Protein AF-A0A0R0M1D6-F1 (afdb_monomer)

Foldseek 3Di:
DDDDDDDDDDDPVNVVVVVPPPDDDDPVNVVVVVVVVVVVVPPPPPPPPPPPPCPDPDPVSVVVVVVVVVVPQPPVNVVVVVVVVVVVVVVVVVVCVCVDPVVVVVVVVVVVVVVDPDPDPCVVVVVVVVVVVVVPPPPPVVVVVVVVVVPPPPDPPPDVPPPVVVVVVCVVCVVVVLVVQVVVQVVVLVVQAKDWDKDFADDPCVVVDPPDDDDDDPVRIDIDIDHGDHLVRDPCNPPSRDDDDPPPCPPPDPDDDDPPDDPVRVVVVVVDDLDCVVDPPVVNCVVVVVDPDDDPDPPDDPDDPDPPPPDD

Mean predicted aligned error: 23.43 Å

InterPro domains:
  IPR006709 Small-subunit processome, Utp14 [PTHR14150] (129-286)

Structure (mmCIF, N/CA/C/O backbone):
data_AF-A0A0R0M1D6-F1
#
_entry.id   AF-A0A0R0M1D6-F1
#
loop_
_atom_site.group_PDB
_atom_site.id
_atom_site.type_symbol
_atom_site.label_atom_id
_atom_site.label_alt_id
_atom_site.label_comp_id
_atom_site.label_asym_id
_atom_site.label_entity_id
_atom_site.label_seq_id
_atom_site.pdbx_PDB_ins_code
_atom_site.Cartn_x
_atom_site.Cartn_y
_atom_site.Cartn_z
_atom_site.occupancy
_atom_site.B_iso_or_equiv
_atom_site.auth_seq_id
_atom_site.auth_comp_id
_atom_site.auth_asym_id
_atom_site.auth_atom_id
_atom_site.pdbx_PDB_model_num
ATOM 1 N N . MET A 1 1 ? -44.687 13.228 13.593 1.00 41.47 1 MET A N 1
ATOM 2 C CA . MET A 1 1 ? -44.861 14.247 12.535 1.00 41.47 1 MET A CA 1
ATOM 3 C C . MET A 1 1 ? -43.756 14.069 11.511 1.00 41.47 1 MET A C 1
ATOM 5 O O . MET A 1 1 ? -42.622 14.468 11.749 1.00 41.47 1 MET A O 1
ATOM 9 N N . SER A 1 2 ? -44.085 13.357 10.438 1.00 37.09 2 SER A N 1
ATOM 10 C CA . SER A 1 2 ? -43.195 12.980 9.340 1.00 37.09 2 SER A CA 1
ATOM 11 C C . SER A 1 2 ? -42.777 14.206 8.524 1.00 37.09 2 SER A C 1
ATOM 13 O O . SER A 1 2 ? -43.605 15.068 8.245 1.00 37.09 2 SER A O 1
ATOM 15 N N . ARG A 1 3 ? -41.500 14.293 8.135 1.00 37.72 3 ARG A N 1
ATOM 16 C CA . ARG A 1 3 ? -41.017 15.246 7.123 1.00 37.72 3 ARG A CA 1
ATOM 17 C C . ARG A 1 3 ? -40.627 14.461 5.877 1.00 37.72 3 ARG A C 1
ATOM 19 O O . ARG A 1 3 ? -39.527 13.919 5.806 1.00 37.72 3 ARG A O 1
ATOM 26 N N . GLU A 1 4 ? -41.546 14.393 4.923 1.00 42.28 4 GLU A N 1
ATOM 27 C CA . GLU A 1 4 ? -41.275 13.930 3.564 1.00 42.28 4 GLU A CA 1
ATOM 28 C C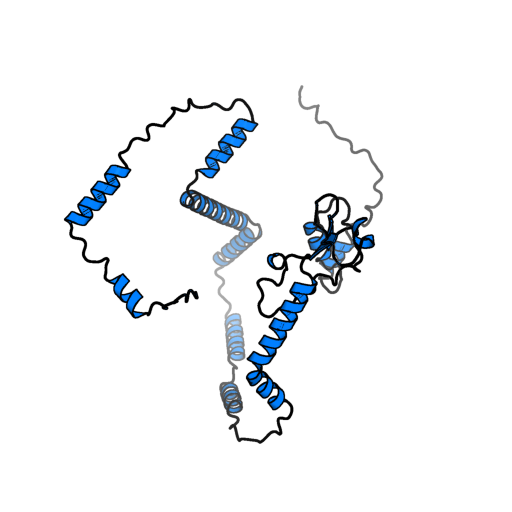 . GLU A 1 4 ? -40.346 14.934 2.868 1.00 42.28 4 GLU A C 1
ATOM 30 O O . GLU A 1 4 ? -40.621 16.134 2.820 1.00 42.28 4 GLU A O 1
ATOM 35 N N . LYS A 1 5 ? -39.210 14.455 2.354 1.00 45.31 5 LYS A N 1
ATOM 36 C CA . LYS A 1 5 ? -38.345 15.233 1.464 1.00 45.31 5 LYS A CA 1
ATOM 37 C C . LYS A 1 5 ? -38.763 14.937 0.027 1.00 45.31 5 LYS A C 1
ATOM 39 O O . LYS A 1 5 ? -38.423 13.890 -0.515 1.00 45.31 5 LYS A O 1
ATOM 44 N N . ASN A 1 6 ? -39.488 15.872 -0.575 1.00 44.41 6 ASN A N 1
ATOM 45 C CA . ASN A 1 6 ? -39.789 15.878 -2.003 1.00 44.41 6 ASN A CA 1
ATOM 46 C C . ASN A 1 6 ? -38.522 16.226 -2.798 1.00 44.41 6 ASN A C 1
ATOM 48 O O . ASN A 1 6 ? -38.156 17.395 -2.901 1.00 44.41 6 ASN A O 1
ATOM 52 N N . ASN A 1 7 ? -37.865 15.223 -3.377 1.00 48.88 7 ASN A N 1
ATOM 53 C CA . ASN A 1 7 ? -36.818 15.428 -4.376 1.00 48.88 7 ASN A CA 1
ATOM 54 C C . ASN A 1 7 ? -37.466 15.451 -5.769 1.00 48.88 7 ASN A C 1
ATOM 56 O O . ASN A 1 7 ? -37.616 14.407 -6.399 1.00 48.88 7 ASN A O 1
ATOM 60 N N . LYS A 1 8 ? -37.865 16.634 -6.255 1.00 53.66 8 LYS A N 1
ATOM 61 C CA . LYS A 1 8 ? -38.185 16.813 -7.680 1.00 53.66 8 LYS A CA 1
ATOM 62 C C . LYS A 1 8 ? -36.874 16.872 -8.468 1.00 53.66 8 LYS A C 1
ATOM 64 O O . LYS A 1 8 ? -36.062 17.765 -8.246 1.00 53.66 8 LYS A O 1
ATOM 69 N N . LEU A 1 9 ? -36.669 15.903 -9.358 1.00 56.78 9 LEU A N 1
ATOM 70 C CA . LEU A 1 9 ? -35.608 15.926 -10.364 1.00 56.78 9 LEU A CA 1
ATOM 71 C C . LEU A 1 9 ? -35.946 17.001 -11.408 1.00 56.78 9 LEU A C 1
ATOM 73 O O . LEU A 1 9 ? -37.063 17.022 -11.920 1.00 56.78 9 LEU A O 1
ATOM 77 N N . LEU A 1 10 ? -34.992 17.892 -11.689 1.00 53.69 10 LEU A N 1
ATOM 78 C CA . LEU A 1 10 ? -35.087 18.880 -12.769 1.00 53.69 10 LEU A CA 1
ATOM 79 C C . LEU A 1 10 ? -35.121 18.164 -14.123 1.00 53.69 10 LEU A C 1
ATOM 81 O O . LEU A 1 10 ? -34.337 17.242 -14.362 1.00 53.69 10 LEU A O 1
ATOM 85 N N . THR A 1 11 ? -36.031 18.587 -14.994 1.00 66.19 11 THR A N 1
ATOM 86 C CA . THR A 1 11 ? -36.195 18.018 -16.336 1.00 66.19 11 THR A CA 1
ATOM 87 C C . THR A 1 11 ? -35.262 18.707 -17.335 1.00 66.19 11 THR A C 1
ATOM 89 O O . THR A 1 11 ? -34.803 19.825 -17.108 1.00 66.19 11 THR A O 1
ATOM 92 N N . LEU A 1 12 ? -34.939 18.039 -18.448 1.00 54.75 12 LEU A N 1
ATOM 93 C CA . LEU A 1 12 ? -34.051 18.575 -19.495 1.00 54.75 12 LEU A CA 1
ATOM 94 C C . LEU A 1 12 ? -34.555 19.903 -20.097 1.00 54.75 12 LEU A C 1
ATOM 96 O O . LEU A 1 12 ? -33.744 20.712 -20.550 1.00 54.75 12 LEU A O 1
ATOM 100 N N . AS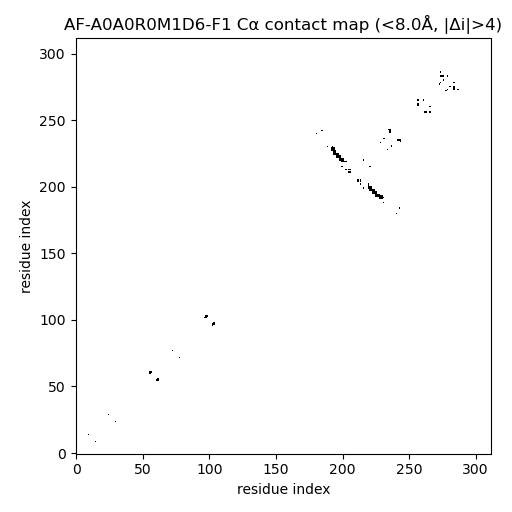P A 1 13 ? -35.860 20.161 -20.019 1.00 56.38 13 ASP A N 1
ATOM 101 C CA . ASP A 1 13 ? -36.477 21.413 -20.461 1.00 56.38 13 ASP A CA 1
ATOM 102 C C . ASP A 1 13 ? -36.181 22.588 -19.506 1.00 56.38 13 ASP A C 1
ATOM 104 O O . ASP A 1 13 ? -36.020 23.725 -19.956 1.00 56.38 13 ASP A O 1
ATOM 108 N N . ASP A 1 14 ? -35.969 22.321 -18.209 1.00 57.50 14 ASP A N 1
ATOM 109 C CA . ASP A 1 14 ? -35.603 23.342 -17.213 1.00 57.50 14 ASP A CA 1
ATOM 110 C C . ASP A 1 14 ? -34.172 23.873 -17.426 1.00 57.50 14 ASP A C 1
ATOM 112 O O . ASP A 1 14 ? -33.881 25.039 -17.158 1.00 57.50 14 ASP A O 1
ATOM 116 N N . LEU A 1 15 ? -33.268 23.038 -17.955 1.00 53.91 15 LEU A N 1
ATOM 117 C CA . LEU A 1 15 ? -31.883 23.417 -18.269 1.00 53.91 15 LEU A CA 1
ATOM 118 C C . LEU A 1 15 ? -31.768 24.193 -19.589 1.00 53.91 15 LEU A C 1
ATOM 120 O O . LEU A 1 15 ? -30.896 25.053 -19.723 1.00 53.91 15 LEU A O 1
ATOM 124 N N . ASN A 1 16 ? -32.647 23.928 -20.558 1.00 50.38 16 ASN A N 1
ATOM 125 C CA . ASN A 1 16 ? -32.669 24.679 -21.816 1.00 50.38 16 ASN A CA 1
ATOM 126 C C . ASN A 1 16 ? -33.287 26.074 -21.653 1.00 50.38 16 ASN A C 1
ATOM 128 O O . ASN A 1 16 ? -32.826 27.007 -22.308 1.00 50.38 16 ASN A O 1
ATOM 132 N N . ASN A 1 17 ? -34.224 26.261 -20.718 1.00 50.66 17 ASN A N 1
ATOM 133 C CA . ASN A 1 17 ? -34.729 27.594 -20.377 1.00 50.66 17 ASN A CA 1
ATOM 134 C C . ASN A 1 17 ? -33.679 28.480 -19.679 1.00 50.66 17 ASN A C 1
ATOM 136 O O . ASN A 1 17 ? -33.749 29.699 -19.780 1.00 50.66 17 ASN A O 1
ATOM 140 N N . GLN A 1 18 ? -32.663 27.901 -19.029 1.00 50.25 18 GLN A N 1
ATOM 141 C CA . GLN A 1 18 ? -31.556 28.670 -18.438 1.00 50.25 18 GLN A CA 1
ATOM 142 C C . GLN A 1 18 ? -30.524 29.155 -19.467 1.00 50.25 18 GLN A C 1
ATOM 144 O O . GLN A 1 18 ? -29.804 30.117 -19.201 1.00 50.25 18 GLN A O 1
ATOM 149 N N . ARG A 1 19 ? -30.454 28.532 -20.653 1.00 43.88 19 ARG A N 1
ATOM 150 C CA . ARG A 1 19 ? -29.539 28.960 -21.725 1.00 43.88 19 ARG A CA 1
ATOM 151 C C . ARG A 1 19 ? -30.003 30.216 -22.466 1.00 43.88 19 ARG A C 1
ATOM 153 O O . ARG A 1 19 ? -29.157 30.897 -23.028 1.00 43.88 19 ARG A O 1
ATOM 160 N N . ASN A 1 20 ? -31.288 30.563 -22.393 1.00 43.88 20 ASN A N 1
ATOM 161 C CA . ASN A 1 20 ? -31.860 31.728 -23.081 1.00 43.88 20 ASN A CA 1
ATOM 162 C C . ASN A 1 20 ? -32.031 32.974 -22.189 1.00 43.88 20 ASN A C 1
ATOM 164 O O . ASN A 1 20 ? -32.659 33.936 -22.608 1.00 43.88 20 ASN A O 1
ATOM 168 N N . ILE A 1 21 ? -31.473 32.993 -20.971 1.00 44.34 21 ILE A N 1
ATOM 169 C CA . ILE A 1 21 ? -31.565 34.161 -20.065 1.00 44.34 21 ILE A CA 1
ATOM 170 C C . ILE A 1 21 ? -30.412 35.161 -20.296 1.00 44.34 21 ILE A C 1
ATOM 172 O O . ILE A 1 21 ? -30.466 36.295 -19.831 1.00 44.34 21 ILE A O 1
ATOM 176 N N . TYR A 1 22 ? -29.368 34.777 -21.036 1.00 44.94 22 TYR A N 1
ATOM 177 C CA . TYR A 1 22 ? -28.127 35.556 -21.137 1.00 44.94 22 TYR A CA 1
ATOM 178 C C . TYR A 1 22 ? -27.971 36.421 -22.399 1.00 44.94 22 TYR A C 1
ATOM 180 O O . TYR A 1 22 ? -26.904 37.009 -22.571 1.00 44.94 22 TYR A O 1
ATOM 188 N N . GLU A 1 23 ? -28.986 36.540 -23.261 1.00 52.78 23 GLU A N 1
ATOM 189 C CA . GLU A 1 23 ? -28.836 37.281 -24.529 1.00 52.78 23 GLU A CA 1
ATOM 190 C C . GLU A 1 23 ? -29.448 38.692 -24.578 1.00 52.78 23 GLU A C 1
ATOM 192 O O . GLU A 1 23 ? -29.156 39.419 -25.521 1.00 52.78 23 GLU A O 1
ATOM 197 N N . ASP A 1 24 ? -30.142 39.167 -23.539 1.00 49.81 24 ASP A N 1
ATOM 198 C CA . ASP A 1 24 ? -30.830 40.472 -23.599 1.00 49.81 24 ASP A CA 1
ATOM 199 C C . ASP A 1 24 ? -30.229 41.550 -22.676 1.00 49.81 24 ASP A C 1
ATOM 201 O O . ASP A 1 24 ? -30.947 42.267 -21.982 1.00 49.81 24 ASP A O 1
ATOM 205 N N . TYR A 1 25 ? -28.902 41.711 -22.664 1.00 56.16 25 TYR A N 1
ATOM 206 C CA . TYR A 1 25 ? -28.293 42.885 -22.020 1.00 56.16 25 TYR A CA 1
ATOM 207 C C . TYR A 1 25 ? -28.201 44.045 -23.006 1.00 56.16 25 TYR A C 1
ATOM 209 O O . TYR A 1 25 ? -27.478 43.978 -24.006 1.00 56.16 25 TYR A O 1
ATOM 217 N N . THR A 1 26 ? -28.901 45.138 -22.706 1.00 71.88 26 THR A N 1
ATOM 218 C CA . THR A 1 26 ? -28.788 46.368 -23.492 1.00 71.88 26 THR A CA 1
ATOM 219 C C . THR A 1 26 ? -27.387 46.971 -23.329 1.00 71.88 26 THR A C 1
ATOM 221 O O . THR A 1 26 ? -26.672 46.696 -22.360 1.00 71.88 26 THR A O 1
ATOM 224 N N . LYS A 1 27 ? -26.937 47.788 -24.295 1.00 64.56 27 LYS A N 1
ATOM 225 C CA . LYS A 1 27 ? -25.594 48.411 -24.244 1.00 64.56 27 LYS A CA 1
ATOM 226 C C . LYS A 1 27 ? -25.361 49.212 -22.960 1.00 64.56 27 LYS A C 1
ATOM 228 O O . LYS A 1 27 ? -24.217 49.291 -22.511 1.00 64.56 27 LYS A O 1
ATOM 233 N N . ASP A 1 28 ? -26.424 49.753 -22.377 1.00 63.75 28 ASP A N 1
ATOM 234 C CA . ASP A 1 28 ? -26.375 50.539 -21.148 1.00 63.75 28 ASP A CA 1
ATOM 235 C C . ASP A 1 28 ? -26.135 49.640 -19.923 1.00 63.75 28 ASP A C 1
ATOM 237 O O . ASP A 1 28 ? -25.326 49.986 -19.062 1.00 63.75 28 ASP A O 1
ATOM 241 N N . ASP A 1 29 ? -26.696 48.425 -19.903 1.00 70.81 29 ASP A N 1
ATOM 242 C CA . ASP A 1 29 ? -26.443 47.426 -18.852 1.00 70.81 29 ASP A CA 1
ATOM 243 C C . ASP A 1 29 ? -24.994 46.930 -18.887 1.00 70.81 29 ASP A C 1
ATOM 245 O O . ASP A 1 29 ? -24.346 46.775 -17.851 1.00 70.81 29 ASP A O 1
ATOM 249 N N . GLN A 1 30 ? -24.436 46.741 -20.087 1.00 67.50 30 GLN A N 1
ATOM 250 C CA . GLN A 1 30 ? -23.027 46.371 -20.251 1.00 67.50 30 GLN A CA 1
ATOM 251 C C . GLN A 1 30 ? -22.081 47.499 -19.814 1.00 67.50 30 GLN A C 1
ATOM 253 O O . GLN A 1 30 ? -20.999 47.228 -19.284 1.00 67.50 30 GLN A O 1
ATOM 258 N N . GLN A 1 31 ? -22.476 48.762 -20.013 1.00 73.38 31 GLN A N 1
ATOM 259 C CA . GLN A 1 31 ? -21.732 49.920 -19.516 1.00 73.38 31 GLN A CA 1
ATOM 260 C C . GLN A 1 31 ? -21.829 50.045 -17.993 1.00 73.38 31 GLN A C 1
ATOM 262 O O . GLN A 1 31 ? -20.805 50.284 -17.354 1.00 73.38 31 GLN A O 1
ATOM 267 N N . ALA A 1 32 ? -23.002 49.797 -17.404 1.00 74.94 32 ALA A N 1
ATOM 268 C CA . ALA A 1 32 ? -23.186 49.770 -15.955 1.00 74.94 32 ALA A CA 1
ATOM 269 C C . ALA A 1 32 ? -22.347 48.662 -15.298 1.00 74.94 32 ALA A C 1
ATOM 271 O O . ALA A 1 32 ? -21.675 48.905 -14.298 1.00 74.94 32 ALA A O 1
ATOM 272 N N . LEU A 1 33 ? -22.299 47.473 -15.903 1.00 70.81 33 LEU A N 1
ATOM 273 C CA . LEU A 1 33 ? -21.501 46.344 -15.416 1.00 70.81 33 LEU A CA 1
ATOM 274 C C . LEU A 1 33 ? -19.991 46.626 -15.531 1.00 70.81 33 LEU A C 1
ATOM 276 O O . LEU A 1 33 ? -19.226 46.309 -14.620 1.00 70.81 33 LEU A O 1
ATOM 280 N N . ARG A 1 34 ? -19.555 47.304 -16.603 1.00 73.50 34 ARG A N 1
ATOM 281 C CA . ARG A 1 34 ? -18.175 47.803 -16.737 1.00 73.50 34 ARG A CA 1
ATOM 282 C C . ARG A 1 34 ? -17.820 48.861 -15.697 1.00 73.50 34 ARG A C 1
ATOM 284 O O . ARG A 1 34 ? -16.725 48.799 -15.147 1.00 73.50 34 ARG A O 1
ATOM 291 N N . ALA A 1 35 ? -18.726 49.796 -15.422 1.00 75.94 35 ALA A N 1
ATOM 292 C CA . ALA A 1 35 ? -18.521 50.835 -14.417 1.00 75.94 35 ALA A CA 1
ATOM 293 C C . ALA A 1 35 ? -18.420 50.239 -13.001 1.00 75.94 35 ALA A C 1
ATOM 295 O O . ALA A 1 35 ? -17.574 50.659 -12.216 1.00 75.94 35 ALA A O 1
ATOM 296 N N . LEU A 1 36 ? -19.216 49.208 -12.703 1.00 69.00 36 LEU A N 1
ATOM 297 C CA . LEU A 1 36 ? -19.175 48.478 -11.432 1.00 69.00 36 LEU A CA 1
ATOM 298 C C . LEU A 1 36 ? -17.862 47.689 -11.275 1.00 69.00 36 LEU A C 1
ATOM 300 O O . LEU A 1 36 ? -17.205 47.774 -10.242 1.00 69.00 36 LEU A O 1
ATOM 304 N N . LEU A 1 37 ? -17.411 47.018 -12.342 1.00 65.12 37 LEU A N 1
ATOM 305 C CA . LEU A 1 37 ? -16.098 46.361 -12.379 1.00 65.12 37 LEU A CA 1
ATOM 306 C C . LEU A 1 37 ? -14.933 47.356 -12.243 1.00 65.12 37 LEU A C 1
ATOM 308 O O . LEU A 1 37 ? -13.908 47.008 -11.665 1.00 65.12 37 LEU A O 1
ATOM 312 N N . GLN A 1 38 ? -15.071 48.589 -12.742 1.00 63.50 38 GLN A N 1
ATOM 313 C CA . GLN A 1 38 ? -14.074 49.647 -12.537 1.00 63.50 38 GLN A CA 1
ATOM 314 C C . GLN A 1 38 ? -14.063 50.177 -11.098 1.00 63.50 38 GLN A C 1
ATOM 316 O O . GLN A 1 38 ? -12.984 50.420 -10.563 1.00 63.50 38 GLN A O 1
ATOM 321 N N . GLN A 1 39 ? -15.218 50.280 -10.434 1.00 59.59 39 GLN A N 1
ATOM 322 C CA . GLN A 1 39 ? -15.287 50.687 -9.023 1.00 59.59 39 GLN A CA 1
ATOM 323 C C . GLN A 1 39 ? -14.612 49.692 -8.070 1.00 59.59 39 GLN A C 1
ATOM 325 O O . GLN A 1 39 ? -14.077 50.105 -7.041 1.00 59.59 39 GLN A O 1
ATOM 330 N N . ASP A 1 40 ? -14.586 48.404 -8.414 1.00 50.66 40 ASP A N 1
ATOM 331 C CA . ASP A 1 40 ? -13.861 47.395 -7.635 1.00 50.66 40 ASP A CA 1
ATOM 332 C C . ASP A 1 40 ? -12.350 47.354 -7.935 1.00 50.66 40 ASP A C 1
ATOM 334 O O . ASP A 1 40 ? -11.590 46.805 -7.140 1.00 50.66 40 ASP A O 1
ATOM 338 N N . ILE A 1 41 ? -11.889 47.984 -9.025 1.00 53.84 41 ILE A N 1
ATOM 339 C CA . ILE A 1 41 ? -10.458 48.147 -9.350 1.00 53.84 41 ILE A CA 1
ATOM 340 C C . ILE A 1 41 ? -9.882 49.437 -8.733 1.00 53.84 41 ILE A C 1
ATOM 342 O O . ILE A 1 41 ? -8.685 49.507 -8.460 1.00 53.84 41 ILE A O 1
ATOM 346 N N . GLU A 1 42 ? -10.715 50.451 -8.477 1.00 48.44 42 GLU A N 1
ATOM 347 C CA . GLU A 1 42 ? -10.286 51.770 -7.984 1.00 48.44 42 GLU A CA 1
ATOM 348 C C . GLU A 1 42 ? -10.419 51.975 -6.469 1.00 48.44 42 GLU A C 1
ATOM 350 O O . GLU A 1 42 ? -10.181 53.080 -5.984 1.00 48.44 42 GLU A O 1
ATOM 355 N N . LYS A 1 43 ? -10.736 50.940 -5.682 1.00 47.50 43 LYS A N 1
ATOM 356 C CA . LYS A 1 43 ? -10.496 51.008 -4.232 1.00 47.50 43 LYS A CA 1
ATOM 357 C C . LYS A 1 43 ? -8.989 50.845 -4.005 1.00 47.50 43 LYS A C 1
ATOM 359 O O . LYS A 1 43 ? -8.484 49.741 -4.206 1.00 47.50 43 LYS A O 1
ATOM 364 N N . PRO A 1 44 ? -8.240 51.896 -3.617 1.00 45.66 44 PRO A N 1
ATOM 365 C CA . PRO A 1 44 ? -6.864 51.698 -3.201 1.00 45.66 44 PRO A CA 1
ATOM 366 C C . PRO A 1 44 ? -6.894 50.804 -1.963 1.00 45.66 44 PRO A C 1
ATOM 368 O O . PRO A 1 44 ? -7.578 51.107 -0.986 1.00 45.66 44 PRO A O 1
ATOM 371 N N . ASP A 1 45 ? -6.171 49.690 -2.014 1.00 43.50 45 ASP A N 1
ATOM 372 C CA . ASP A 1 45 ? -5.880 48.880 -0.839 1.00 43.50 45 ASP A CA 1
ATOM 373 C C . ASP A 1 45 ? -5.135 49.750 0.189 1.00 43.50 45 ASP A C 1
ATOM 375 O O . ASP A 1 45 ? -3.899 49.820 0.222 1.00 43.50 45 ASP A O 1
ATOM 379 N N . ASP A 1 46 ? -5.895 50.407 1.062 1.00 47.91 46 ASP A N 1
ATOM 380 C CA . ASP A 1 46 ? -5.433 51.123 2.250 1.00 47.91 46 ASP A CA 1
ATOM 381 C C . ASP A 1 46 ? -4.979 50.130 3.331 1.00 47.91 46 ASP A C 1
ATOM 383 O O . ASP A 1 46 ? -5.414 50.175 4.474 1.00 47.91 46 ASP A O 1
ATOM 387 N N . GLN A 1 47 ? -4.085 49.207 2.967 1.00 47.69 47 GLN A N 1
ATOM 388 C CA . GLN A 1 47 ? -3.216 48.431 3.858 1.00 47.69 47 GLN A CA 1
ATOM 389 C C . GLN A 1 47 ? -1.907 48.032 3.138 1.00 47.69 47 GLN A C 1
ATOM 391 O O . GLN A 1 47 ? -1.296 47.009 3.453 1.00 47.69 47 GLN A O 1
ATOM 396 N N . SER A 1 48 ? -1.416 48.826 2.176 1.00 41.75 48 SER A N 1
ATOM 397 C CA . SER A 1 48 ? -0.036 48.663 1.698 1.00 41.75 48 SER A CA 1
ATOM 398 C C . SER A 1 48 ? 0.933 49.301 2.697 1.00 41.75 48 SER A C 1
ATOM 400 O O . SER A 1 48 ? 1.423 50.421 2.554 1.00 41.75 48 SER A O 1
ATOM 402 N N . TYR A 1 49 ? 1.252 48.557 3.755 1.00 43.19 49 TYR A N 1
ATOM 403 C CA . TYR A 1 49 ? 2.493 48.787 4.478 1.00 43.19 49 TYR A CA 1
ATOM 404 C C . TYR A 1 49 ? 3.599 48.806 3.427 1.00 43.19 49 TYR A C 1
ATOM 406 O O . TYR A 1 49 ? 3.860 47.793 2.776 1.00 43.19 49 TYR A O 1
ATOM 414 N N . LYS A 1 50 ? 4.234 49.963 3.225 1.00 46.56 50 LYS A N 1
ATOM 415 C CA . LYS A 1 50 ? 5.525 50.046 2.547 1.00 46.56 50 LYS A CA 1
ATOM 416 C C . LYS A 1 50 ? 6.478 49.165 3.346 1.00 46.56 50 LYS A C 1
ATOM 418 O O . LYS A 1 50 ? 7.115 49.618 4.297 1.00 46.56 50 LYS A O 1
ATOM 423 N N . ILE A 1 51 ? 6.530 47.884 2.986 1.00 40.22 51 ILE A N 1
ATOM 424 C CA . ILE A 1 51 ? 7.535 46.940 3.441 1.00 40.22 51 ILE A CA 1
ATOM 425 C C . ILE A 1 51 ? 8.834 47.542 2.930 1.00 40.22 51 ILE A C 1
ATOM 427 O O . ILE A 1 51 ? 9.160 47.451 1.746 1.00 40.22 51 ILE A O 1
ATOM 431 N N . LYS A 1 52 ? 9.540 48.241 3.824 1.00 43.31 52 LYS A N 1
ATOM 432 C CA . LYS A 1 52 ? 10.948 48.589 3.647 1.00 43.31 52 LYS A CA 1
ATOM 433 C C . LYS A 1 52 ? 11.604 47.344 3.073 1.00 43.31 52 LYS A C 1
ATOM 435 O O . LYS A 1 52 ? 11.401 46.275 3.635 1.00 43.31 52 LYS A O 1
ATOM 440 N N . THR A 1 53 ? 12.307 47.454 1.952 1.00 55.34 53 THR A N 1
ATOM 441 C CA . THR A 1 53 ? 13.008 46.334 1.315 1.00 55.34 53 THR A CA 1
ATOM 442 C C . THR A 1 53 ? 13.803 45.569 2.375 1.00 55.34 53 THR A C 1
ATOM 444 O O . THR A 1 53 ? 14.858 46.031 2.811 1.00 55.34 53 THR A O 1
ATOM 447 N N . ILE A 1 54 ? 13.261 44.443 2.852 1.00 64.75 54 ILE A N 1
ATOM 448 C CA . ILE A 1 54 ? 13.910 43.600 3.854 1.00 64.75 54 ILE A CA 1
ATOM 449 C C . ILE A 1 54 ? 15.063 42.936 3.117 1.00 64.75 54 ILE A C 1
ATOM 451 O O . ILE A 1 54 ? 14.872 41.992 2.352 1.00 64.75 54 ILE A O 1
ATOM 455 N N . VAL A 1 55 ? 16.258 43.496 3.285 1.00 70.62 55 VAL A N 1
ATOM 456 C CA . VAL A 1 55 ? 17.497 42.847 2.870 1.00 70.62 55 VAL A CA 1
ATOM 457 C C . VAL A 1 55 ? 17.718 41.703 3.864 1.00 70.62 55 VAL A C 1
ATOM 459 O O . VAL A 1 55 ? 17.927 41.981 5.047 1.00 70.62 55 VAL A O 1
ATOM 462 N N . PRO A 1 56 ? 17.610 40.434 3.437 1.00 72.81 56 PRO A N 1
ATOM 463 C CA . PRO A 1 56 ? 17.643 39.300 4.351 1.00 72.81 56 PRO A CA 1
ATOM 464 C C . PRO A 1 56 ? 19.025 39.186 4.997 1.00 72.81 56 PRO A C 1
ATOM 466 O O . PRO A 1 56 ? 20.047 39.145 4.298 1.00 72.81 56 PRO A O 1
ATOM 469 N N . ARG A 1 57 ? 19.046 39.139 6.331 1.00 73.56 57 ARG A N 1
ATOM 470 C CA . ARG A 1 57 ? 20.273 39.120 7.137 1.00 73.56 57 ARG A CA 1
ATOM 471 C C . ARG A 1 57 ? 20.828 37.703 7.269 1.00 73.56 57 ARG A C 1
ATOM 473 O O . ARG A 1 57 ? 22.040 37.531 7.197 1.00 73.56 57 ARG A O 1
ATOM 480 N N . ASN A 1 58 ? 19.946 36.702 7.355 1.00 82.19 58 ASN A N 1
ATOM 481 C CA . ASN A 1 58 ? 20.302 35.289 7.542 1.00 82.19 58 ASN A CA 1
ATOM 482 C C . ASN A 1 58 ? 19.921 34.406 6.338 1.00 82.19 58 ASN A C 1
ATOM 484 O O . ASN A 1 58 ? 19.005 34.719 5.576 1.00 82.19 58 ASN A O 1
ATOM 488 N N . GLU A 1 59 ? 20.590 33.256 6.180 1.00 79.44 59 GLU A N 1
ATOM 489 C CA . GLU A 1 59 ? 20.295 32.284 5.107 1.00 79.44 59 GLU A CA 1
ATOM 490 C C . GLU A 1 59 ? 18.863 31.739 5.180 1.00 79.44 59 GLU A C 1
ATOM 492 O O . GLU A 1 59 ? 18.208 31.552 4.154 1.00 79.44 59 GLU A O 1
ATOM 497 N N . LEU A 1 60 ? 18.339 31.568 6.394 1.00 80.19 60 LEU A N 1
ATOM 498 C CA . LEU A 1 60 ? 16.966 31.124 6.618 1.00 80.19 60 LEU A CA 1
ATOM 499 C C . LEU A 1 60 ? 15.948 32.139 6.068 1.00 80.19 60 LEU A C 1
ATOM 501 O O . LEU A 1 60 ? 14.997 31.753 5.392 1.00 80.19 60 LEU A O 1
ATOM 505 N N . GLU A 1 61 ? 16.186 33.439 6.256 1.00 78.88 61 GLU A N 1
ATOM 506 C CA . GLU A 1 61 ? 15.329 34.503 5.713 1.00 78.88 61 GLU A CA 1
ATOM 507 C C . GLU A 1 61 ? 15.388 34.558 4.182 1.00 78.88 61 GLU A C 1
ATOM 509 O O . GLU A 1 61 ? 14.365 34.768 3.532 1.00 78.88 61 GLU A O 1
ATOM 514 N N . ARG A 1 62 ? 16.564 34.302 3.587 1.00 80.12 62 ARG A N 1
ATOM 515 C CA . ARG A 1 62 ? 16.714 34.185 2.124 1.00 80.12 62 ARG A CA 1
ATOM 516 C C . ARG A 1 62 ? 15.888 33.027 1.576 1.00 80.12 62 ARG A C 1
ATOM 518 O O . ARG A 1 62 ? 15.192 33.195 0.577 1.00 80.12 62 ARG A O 1
ATOM 525 N N . ASN A 1 63 ? 15.929 31.875 2.240 1.00 79.38 63 ASN A N 1
ATOM 526 C CA . ASN A 1 63 ? 15.201 30.683 1.811 1.00 79.38 63 ASN A CA 1
ATOM 527 C C . ASN A 1 63 ? 13.682 30.850 1.947 1.00 79.38 63 ASN A C 1
ATOM 529 O O . ASN A 1 63 ? 12.943 30.478 1.031 1.00 79.38 63 ASN A O 1
ATOM 533 N N . MET A 1 64 ? 13.208 31.478 3.027 1.00 76.56 64 MET A N 1
ATOM 534 C CA . MET A 1 64 ? 11.785 31.799 3.184 1.00 76.56 64 MET A CA 1
ATOM 535 C C . MET A 1 64 ? 11.310 32.813 2.137 1.00 76.56 64 MET A C 1
ATOM 537 O O . MET A 1 64 ? 10.265 32.619 1.520 1.00 76.56 64 MET A O 1
ATOM 541 N N . LEU A 1 65 ? 12.102 33.854 1.865 1.00 75.19 65 LEU A N 1
ATOM 542 C CA . LEU A 1 65 ? 11.758 34.879 0.877 1.00 75.19 65 LEU A CA 1
ATOM 543 C C . LEU A 1 65 ? 11.774 34.333 -0.561 1.00 75.19 65 LEU A C 1
ATOM 545 O O . LEU A 1 65 ? 10.954 34.735 -1.384 1.00 75.19 65 LEU A O 1
ATOM 549 N N . ASN A 1 66 ? 12.662 33.383 -0.863 1.00 72.94 66 ASN A N 1
ATOM 550 C CA . ASN A 1 66 ? 12.671 32.669 -2.140 1.00 72.94 66 ASN A CA 1
ATOM 551 C C . ASN A 1 66 ? 11.465 31.733 -2.292 1.00 72.94 66 ASN A C 1
ATOM 553 O O . ASN A 1 66 ? 10.905 31.649 -3.382 1.00 72.94 66 ASN A O 1
ATOM 557 N N . SER A 1 67 ? 11.033 31.079 -1.211 1.00 68.19 67 SER A N 1
ATOM 558 C CA . SER A 1 67 ? 9.832 30.230 -1.220 1.00 68.19 67 SER A CA 1
ATOM 559 C C . SER A 1 67 ? 8.573 31.068 -1.471 1.00 68.19 67 SER A C 1
ATOM 561 O O . SER A 1 67 ? 7.844 30.805 -2.420 1.00 68.19 67 SER A O 1
ATOM 563 N N . LEU A 1 68 ? 8.424 32.192 -0.763 1.00 66.06 68 LEU A N 1
ATOM 564 C CA . LEU A 1 68 ? 7.323 33.147 -0.961 1.00 66.06 68 LEU A CA 1
ATOM 565 C C . LEU A 1 68 ? 7.288 33.773 -2.367 1.00 66.06 68 LEU A C 1
ATOM 567 O O . LEU A 1 68 ? 6.221 34.122 -2.869 1.00 66.06 68 LEU A O 1
ATOM 571 N N . LYS A 1 69 ? 8.444 33.944 -3.022 1.00 65.56 69 LYS A N 1
ATOM 572 C CA . LYS A 1 69 ? 8.512 34.391 -4.425 1.00 65.56 69 LYS A CA 1
ATOM 573 C C . LYS A 1 69 ? 8.051 33.315 -5.406 1.00 65.56 69 LYS A C 1
ATOM 575 O O . LYS A 1 69 ? 7.520 33.657 -6.458 1.00 65.56 69 LYS A O 1
ATOM 580 N N . ASN A 1 70 ? 8.257 32.042 -5.076 1.00 62.53 70 ASN A N 1
ATOM 581 C CA . ASN A 1 70 ? 7.801 30.925 -5.897 1.00 62.53 70 ASN A CA 1
ATOM 582 C C . ASN A 1 70 ? 6.288 30.702 -5.760 1.00 62.53 70 ASN A C 1
ATOM 584 O O . ASN A 1 70 ? 5.647 30.382 -6.758 1.00 62.53 70 ASN A O 1
ATOM 588 N N . ASP A 1 71 ? 5.718 30.971 -4.584 1.00 61.91 71 ASP A N 1
ATOM 589 C CA . ASP A 1 71 ? 4.276 30.844 -4.321 1.00 61.91 71 ASP A CA 1
ATOM 590 C C . ASP A 1 71 ? 3.429 31.904 -5.051 1.00 61.91 71 ASP A C 1
ATOM 592 O O . ASP A 1 71 ? 2.242 31.700 -5.288 1.00 61.91 71 ASP A O 1
ATOM 596 N N . LYS A 1 72 ? 4.041 33.030 -5.452 1.00 59.12 72 LYS A N 1
ATOM 597 C CA . LYS A 1 72 ? 3.388 34.125 -6.196 1.00 59.12 72 LYS A CA 1
ATOM 598 C C . LYS A 1 72 ? 3.487 34.013 -7.719 1.00 59.12 72 LYS A C 1
ATOM 600 O O . LYS A 1 72 ? 3.036 34.917 -8.417 1.00 59.12 72 LYS A O 1
ATOM 605 N N . LYS A 1 73 ? 4.113 32.965 -8.263 1.00 61.31 73 LYS A N 1
ATOM 606 C CA . LYS A 1 73 ? 4.136 32.785 -9.718 1.00 61.31 73 LYS A CA 1
ATOM 607 C C . LYS A 1 73 ? 2.768 32.298 -10.176 1.00 61.31 73 LYS A C 1
ATOM 609 O O . LYS A 1 73 ? 2.369 31.186 -9.834 1.00 61.31 73 LYS A O 1
ATOM 614 N N . ASP A 1 74 ? 2.081 33.101 -10.984 1.00 67.31 74 ASP A N 1
ATOM 615 C CA . ASP A 1 74 ? 0.803 32.694 -11.564 1.00 67.31 74 ASP A CA 1
ATOM 616 C C . ASP A 1 74 ? 0.957 31.359 -12.301 1.00 67.31 74 ASP A C 1
ATOM 618 O O . ASP A 1 74 ? 1.962 31.107 -12.976 1.00 67.31 74 ASP A O 1
ATOM 622 N N . PHE A 1 75 ? -0.063 30.507 -12.228 1.00 65.25 75 PHE A N 1
ATOM 623 C CA . PHE A 1 75 ? -0.070 29.185 -12.861 1.00 65.25 75 PHE A CA 1
ATOM 624 C C . PHE A 1 75 ? 0.318 29.232 -14.354 1.00 65.25 75 PHE A C 1
ATOM 626 O O . PHE A 1 75 ? 1.026 28.356 -14.858 1.00 65.25 75 PHE A O 1
ATOM 633 N N . ILE A 1 76 ? -0.074 30.306 -15.046 1.00 70.19 76 ILE A N 1
ATOM 634 C CA . ILE A 1 76 ? 0.261 30.579 -16.450 1.00 70.19 76 ILE A CA 1
ATOM 635 C C . ILE A 1 76 ? 1.771 30.809 -16.634 1.00 70.19 76 ILE A C 1
ATOM 637 O O . ILE A 1 76 ? 2.371 30.302 -17.582 1.00 70.19 76 ILE A O 1
ATOM 641 N N . GLN A 1 77 ? 2.423 31.522 -15.712 1.00 79.00 77 GLN A N 1
ATOM 642 C CA . GLN A 1 77 ? 3.868 31.757 -15.753 1.00 79.00 77 GLN A CA 1
ATOM 643 C C . GLN A 1 77 ? 4.642 30.456 -15.513 1.00 79.00 77 GLN A C 1
ATOM 645 O O . GLN A 1 77 ? 5.593 30.167 -16.239 1.00 79.00 77 GLN A O 1
ATOM 650 N N . ILE A 1 78 ? 4.184 29.625 -14.572 1.00 76.12 78 ILE A N 1
ATOM 651 C CA . ILE A 1 78 ? 4.765 28.301 -14.306 1.00 76.12 78 ILE A CA 1
ATOM 652 C C . ILE A 1 78 ? 4.644 27.396 -15.542 1.00 76.12 78 ILE A C 1
ATOM 654 O O . ILE A 1 78 ? 5.601 26.707 -15.904 1.00 76.12 78 ILE A O 1
ATOM 658 N N . ALA A 1 79 ? 3.490 27.397 -16.215 1.00 79.31 79 ALA A N 1
ATOM 659 C CA . ALA A 1 79 ? 3.294 26.640 -17.451 1.00 79.31 79 ALA A CA 1
ATOM 660 C C . ALA A 1 79 ? 4.247 27.115 -18.564 1.00 79.31 79 ALA A C 1
ATOM 662 O O . ALA A 1 79 ? 4.914 26.295 -19.199 1.00 79.31 79 ALA A O 1
ATOM 663 N N . ASN A 1 80 ? 4.393 28.430 -18.737 1.00 84.75 80 ASN A N 1
ATOM 664 C CA . ASN A 1 80 ? 5.301 29.019 -19.722 1.00 84.75 80 ASN A CA 1
ATOM 665 C C . ASN A 1 80 ? 6.779 28.712 -19.423 1.00 84.75 80 ASN A C 1
ATOM 667 O O . ASN A 1 80 ? 7.549 28.418 -20.340 1.00 84.75 80 ASN A O 1
ATOM 671 N N . GLU A 1 81 ? 7.194 28.735 -18.154 1.00 84.88 81 GLU A N 1
ATOM 672 C CA . GLU A 1 81 ? 8.545 28.333 -17.737 1.00 84.88 81 GLU A CA 1
ATOM 673 C C . GLU A 1 81 ? 8.808 26.852 -18.045 1.00 84.88 81 GLU A C 1
ATOM 675 O O . GLU A 1 81 ? 9.854 26.511 -18.604 1.00 84.88 81 GLU A O 1
ATOM 680 N N . LYS A 1 82 ? 7.837 25.970 -17.776 1.00 85.62 82 LYS A N 1
ATOM 681 C CA . LYS A 1 82 ? 7.938 24.537 -18.097 1.00 85.62 82 LYS A CA 1
ATOM 682 C C . LYS A 1 82 ? 8.086 24.284 -19.598 1.00 85.62 82 LYS A C 1
ATOM 684 O O . LYS A 1 82 ? 8.903 23.450 -19.991 1.00 85.62 82 LYS A O 1
ATOM 689 N N . VAL A 1 83 ? 7.352 25.017 -20.439 1.00 90.81 83 VAL A N 1
ATOM 690 C CA . VAL A 1 83 ? 7.477 24.927 -21.905 1.00 90.81 83 VAL A CA 1
ATOM 691 C C . VAL A 1 83 ? 8.880 25.346 -22.356 1.00 90.81 83 VAL A C 1
ATOM 693 O O . VAL A 1 83 ? 9.531 24.595 -23.085 1.00 90.81 83 VAL A O 1
ATOM 696 N N . LYS A 1 84 ? 9.401 26.471 -21.846 1.00 90.38 84 LYS A N 1
ATOM 697 C CA . LYS A 1 84 ? 10.761 26.952 -22.159 1.00 90.38 84 LYS A CA 1
ATOM 698 C C . LYS A 1 84 ? 11.845 25.943 -21.763 1.00 90.38 84 LYS A C 1
ATOM 700 O O . LYS A 1 84 ? 12.781 25.710 -22.529 1.00 90.38 84 LYS A O 1
ATOM 705 N N . ILE A 1 85 ? 11.713 25.308 -20.597 1.00 90.38 85 ILE A N 1
ATOM 706 C CA . ILE A 1 85 ? 12.648 24.270 -20.131 1.00 90.38 85 ILE A CA 1
ATOM 707 C C . ILE A 1 85 ? 12.594 23.039 -21.049 1.00 90.38 85 ILE A C 1
ATOM 709 O O . ILE A 1 85 ? 13.632 22.544 -21.488 1.00 90.38 85 ILE A O 1
ATOM 713 N N . ALA A 1 86 ? 11.396 22.576 -21.415 1.00 90.81 86 ALA A N 1
ATOM 714 C CA . ALA A 1 86 ? 11.238 21.424 -22.302 1.00 90.81 86 ALA A CA 1
ATOM 715 C C . ALA A 1 86 ? 11.813 21.676 -23.709 1.00 90.81 86 ALA A C 1
ATOM 717 O O . ALA A 1 86 ? 12.417 20.783 -24.313 1.00 90.81 86 ALA A O 1
ATOM 718 N N . GLU A 1 87 ? 11.655 22.887 -24.243 1.00 90.62 87 GLU A N 1
ATOM 719 C CA . GLU A 1 87 ? 12.267 23.298 -25.511 1.00 90.62 87 GLU A CA 1
ATOM 720 C C . GLU A 1 87 ? 13.795 23.327 -25.435 1.00 90.62 87 GLU A C 1
ATOM 722 O O . GLU A 1 87 ? 14.476 22.821 -26.337 1.00 90.62 87 GLU A O 1
ATOM 727 N N . PHE A 1 88 ? 14.343 23.853 -24.338 1.00 94.12 88 PHE A N 1
ATOM 728 C CA . PHE A 1 88 ? 15.778 23.847 -24.083 1.00 94.12 88 PHE A CA 1
ATOM 729 C C . PHE A 1 88 ? 16.337 22.418 -24.036 1.00 94.12 88 PHE A C 1
ATOM 731 O O . PHE A 1 88 ? 17.325 22.113 -24.711 1.00 94.12 88 PHE A O 1
ATOM 738 N N . ASP A 1 89 ? 15.661 21.505 -23.341 1.00 88.44 89 ASP A N 1
ATOM 739 C CA . ASP A 1 89 ? 16.063 20.100 -23.259 1.00 88.44 89 ASP A CA 1
ATOM 740 C C . ASP A 1 89 ? 15.980 19.379 -24.607 1.00 88.44 89 ASP A C 1
ATOM 742 O O . ASP A 1 89 ? 16.887 18.618 -24.967 1.00 88.44 89 ASP A O 1
ATOM 746 N N . LYS A 1 90 ? 14.940 19.643 -25.409 1.00 91.06 90 LYS A N 1
ATOM 747 C CA . LYS A 1 90 ? 14.848 19.147 -26.794 1.00 91.06 90 LYS A CA 1
ATOM 748 C C . LYS A 1 90 ? 16.026 19.648 -27.633 1.00 91.06 90 LYS A C 1
ATOM 750 O O . LYS A 1 90 ? 16.654 18.857 -28.346 1.00 91.06 90 LYS A O 1
ATOM 755 N N . LYS A 1 91 ? 16.385 20.932 -27.512 1.00 94.56 91 LYS A N 1
ATOM 756 C CA . LYS A 1 91 ? 17.552 21.526 -28.185 1.00 94.56 91 LYS A CA 1
ATOM 757 C C . LYS A 1 91 ? 18.855 20.872 -27.720 1.00 94.56 91 LYS A C 1
ATOM 759 O O . LYS A 1 91 ? 19.694 20.537 -28.556 1.00 94.56 91 LYS A O 1
ATOM 764 N N . MET A 1 92 ? 19.007 20.600 -26.425 1.00 90.06 92 MET A N 1
ATOM 765 C CA . MET A 1 92 ? 20.189 19.928 -25.877 1.00 90.06 92 MET A CA 1
ATOM 766 C C . MET A 1 92 ? 20.305 18.472 -26.326 1.00 90.06 92 MET A C 1
ATOM 768 O O . MET A 1 92 ? 21.392 18.040 -26.718 1.00 90.06 92 MET A O 1
ATOM 772 N N . LYS A 1 93 ? 19.198 17.721 -26.366 1.00 85.12 93 LYS A N 1
ATOM 773 C CA . LYS A 1 93 ? 19.163 16.369 -26.949 1.00 85.12 93 LYS A CA 1
ATOM 774 C C . LYS A 1 93 ? 19.542 16.398 -28.430 1.00 85.12 93 LYS A C 1
ATOM 776 O O . LYS A 1 93 ? 20.370 15.598 -28.862 1.00 85.12 93 LYS A O 1
ATOM 781 N N . ARG A 1 94 ? 19.035 17.369 -29.198 1.00 87.50 94 ARG A N 1
ATOM 782 C CA . ARG A 1 94 ? 19.401 17.560 -30.612 1.00 87.50 94 ARG A CA 1
ATOM 783 C C . ARG A 1 94 ? 20.888 17.872 -30.781 1.00 87.50 94 ARG A C 1
ATOM 785 O O . ARG A 1 94 ? 21.538 17.249 -31.615 1.00 87.50 94 ARG A O 1
ATOM 792 N N . ILE A 1 95 ? 21.451 18.768 -29.970 1.00 85.50 95 ILE A N 1
ATOM 793 C CA . ILE A 1 95 ? 22.885 19.095 -29.998 1.00 85.50 95 ILE A CA 1
ATOM 794 C C . ILE A 1 95 ? 23.732 17.869 -29.635 1.00 85.50 95 ILE A C 1
ATOM 796 O O . ILE A 1 95 ? 24.720 17.603 -30.316 1.00 85.50 95 ILE A O 1
ATOM 800 N N . LYS A 1 96 ? 23.350 17.090 -28.615 1.00 85.69 96 LYS A N 1
ATOM 801 C CA . LYS A 1 96 ? 24.034 15.835 -28.255 1.00 85.69 96 LYS A CA 1
ATOM 802 C C . LYS A 1 96 ? 23.976 14.819 -29.397 1.00 85.69 96 LYS A C 1
ATOM 804 O O . LYS A 1 96 ? 25.002 14.228 -29.727 1.00 85.69 96 LYS A O 1
ATOM 809 N N . ASN A 1 97 ? 22.827 14.686 -30.059 1.00 78.88 97 ASN A N 1
ATOM 810 C CA . ASN A 1 97 ? 22.664 13.808 -31.216 1.00 78.88 97 ASN A CA 1
ATOM 811 C C . ASN A 1 97 ? 23.528 14.264 -32.399 1.00 78.88 97 ASN A C 1
ATOM 813 O O . ASN A 1 97 ? 24.247 13.442 -32.958 1.00 78.88 97 ASN A O 1
ATOM 817 N N . ILE A 1 98 ? 23.560 15.562 -32.719 1.00 79.06 98 ILE A N 1
ATOM 818 C CA . ILE A 1 98 ? 24.416 16.137 -33.775 1.00 79.06 98 ILE A CA 1
ATOM 819 C C . ILE A 1 98 ? 25.906 15.965 -33.441 1.00 79.06 98 ILE A C 1
ATOM 821 O O . ILE A 1 98 ? 26.719 15.625 -34.302 1.00 79.06 98 ILE A O 1
ATOM 825 N N . LYS A 1 99 ? 26.291 16.170 -32.177 1.00 81.94 99 LYS A N 1
ATOM 826 C CA . LYS A 1 99 ? 27.676 15.993 -31.719 1.00 81.94 99 LYS A CA 1
ATOM 827 C C . LYS A 1 99 ? 28.067 14.517 -31.582 1.00 81.94 99 LYS A C 1
ATOM 829 O O . LYS A 1 99 ? 29.264 14.241 -31.503 1.00 81.94 99 LYS A O 1
ATOM 834 N N . SER A 1 100 ? 27.107 13.589 -31.598 1.00 85.81 100 SER A N 1
ATOM 835 C CA . SER A 1 100 ? 27.355 12.158 -31.430 1.00 85.81 100 SER A CA 1
ATOM 836 C C . SER A 1 100 ? 28.234 11.585 -32.544 1.00 85.81 100 SER A C 1
ATOM 838 O O . SER A 1 100 ? 28.187 11.985 -33.712 1.00 85.81 100 SER A O 1
ATOM 840 N N . ARG A 1 101 ? 29.029 10.574 -32.185 1.00 73.00 101 ARG A N 1
ATOM 841 C CA . ARG A 1 101 ? 29.905 9.864 -33.126 1.00 73.00 101 ARG A CA 1
ATOM 842 C C . ARG A 1 101 ? 29.112 9.165 -34.239 1.00 73.00 101 ARG A C 1
ATOM 844 O O . ARG A 1 101 ? 29.612 9.078 -35.357 1.00 73.00 101 ARG A O 1
ATOM 851 N N . SER A 1 102 ? 27.890 8.707 -33.950 1.00 77.81 102 SER A N 1
ATOM 852 C CA . SER A 1 102 ? 26.995 8.068 -34.927 1.00 77.81 102 SER A CA 1
ATOM 853 C C . SER A 1 102 ? 26.510 9.058 -35.991 1.00 77.81 102 SER A C 1
ATOM 855 O O . SER A 1 102 ? 26.667 8.804 -37.183 1.00 77.81 102 SER A O 1
ATOM 857 N N . TYR A 1 103 ? 26.044 10.245 -35.583 1.00 80.31 103 TYR A N 1
ATOM 858 C CA . TYR A 1 103 ? 25.611 11.285 -36.523 1.00 80.31 103 TYR A CA 1
ATOM 859 C C . TYR A 1 103 ? 26.749 11.740 -37.444 1.00 80.31 103 TYR A C 1
ATOM 861 O O . TYR A 1 103 ? 26.577 11.819 -38.659 1.00 80.31 103 TYR A O 1
ATOM 869 N N . ARG A 1 104 ? 27.957 11.946 -36.896 1.00 80.75 104 ARG A N 1
ATOM 870 C CA . ARG A 1 104 ? 29.147 12.277 -37.702 1.00 80.75 104 ARG A CA 1
ATOM 871 C C . ARG A 1 104 ? 29.499 11.174 -38.706 1.00 80.75 104 ARG A C 1
ATOM 873 O O . ARG A 1 104 ? 29.929 11.488 -39.812 1.00 80.75 104 ARG A O 1
ATOM 880 N N . LYS A 1 105 ? 29.320 9.896 -38.348 1.00 82.44 105 LYS A N 1
ATOM 881 C CA . LYS A 1 105 ? 29.492 8.769 -39.281 1.00 82.44 105 LYS A CA 1
ATOM 882 C C . LYS A 1 105 ? 28.439 8.802 -40.390 1.00 82.44 105 LYS A C 1
ATOM 884 O O . LYS A 1 105 ? 28.817 8.741 -41.554 1.00 82.44 105 LYS A O 1
ATOM 889 N N . HIS A 1 106 ? 27.160 8.978 -40.058 1.00 81.00 106 HIS A N 1
ATOM 890 C CA . HIS A 1 106 ? 26.088 9.083 -41.054 1.00 81.00 106 HIS A CA 1
ATOM 891 C C . HIS A 1 106 ? 26.292 10.254 -42.020 1.00 81.00 106 HIS A C 1
ATOM 893 O O . HIS A 1 106 ? 26.124 10.077 -43.222 1.00 81.00 106 HIS A O 1
ATOM 899 N N . LEU A 1 107 ? 26.734 11.414 -41.526 1.00 80.75 107 LEU A N 1
ATOM 900 C CA . LEU A 1 107 ? 27.032 12.577 -42.364 1.00 80.75 107 LEU A CA 1
ATOM 901 C C . LEU A 1 107 ? 28.229 12.335 -43.301 1.00 80.75 107 LEU A C 1
ATOM 903 O O . LEU A 1 107 ? 28.226 12.779 -44.445 1.00 80.75 107 LEU A O 1
ATOM 907 N N . LYS A 1 108 ? 29.260 11.612 -42.838 1.00 79.75 108 LYS A N 1
ATOM 908 C CA . LYS A 1 108 ? 30.387 11.200 -43.691 1.00 79.75 108 LYS A CA 1
ATOM 909 C C . LYS A 1 108 ? 29.942 10.209 -44.768 1.00 79.75 108 LYS A C 1
ATOM 911 O O . LYS A 1 108 ? 30.366 10.341 -45.910 1.00 79.75 108 LYS A O 1
ATOM 916 N N . MET A 1 109 ? 29.067 9.262 -44.424 1.00 74.81 109 MET A N 1
ATOM 917 C CA . MET A 1 109 ? 28.514 8.291 -45.374 1.00 74.81 109 MET A CA 1
ATOM 918 C C . MET A 1 109 ? 27.587 8.952 -46.400 1.00 74.81 109 MET A C 1
ATOM 920 O O . MET A 1 109 ? 27.654 8.606 -47.572 1.00 74.81 109 MET A O 1
ATOM 924 N N . SER A 1 110 ? 26.764 9.926 -46.002 1.00 78.19 110 SER A N 1
ATOM 925 C CA . SER A 1 110 ? 25.896 10.654 -46.935 1.00 78.19 110 SER A CA 1
ATOM 926 C C . SER A 1 110 ? 26.680 11.586 -47.857 1.00 78.19 110 SER A C 1
ATOM 928 O O . SER A 1 110 ? 26.359 11.661 -49.036 1.00 78.19 110 SER A O 1
ATOM 930 N N . LYS A 1 111 ? 27.747 12.236 -47.367 1.00 76.69 111 LYS A N 1
ATOM 931 C CA . LYS A 1 111 ? 28.679 12.981 -48.228 1.00 76.69 111 LYS A CA 1
ATOM 932 C C . LYS A 1 111 ? 29.397 12.059 -49.213 1.00 76.69 111 LYS A C 1
ATOM 934 O O . LYS A 1 111 ? 29.410 12.383 -50.388 1.00 76.69 111 LYS A O 1
ATOM 939 N N . LYS A 1 112 ? 29.883 10.889 -48.774 1.00 69.31 112 LYS A N 1
ATOM 940 C CA . LYS A 1 112 ? 30.465 9.871 -49.672 1.00 69.31 112 LYS A CA 1
ATOM 941 C C . LYS A 1 112 ? 29.480 9.386 -50.741 1.00 69.31 112 LYS A C 1
ATOM 943 O O . LYS A 1 112 ? 29.873 9.178 -51.876 1.00 69.31 112 LYS A O 1
ATOM 948 N N . ARG A 1 113 ? 28.200 9.231 -50.387 1.00 65.25 113 ARG A N 1
ATOM 949 C CA . ARG A 1 113 ? 27.127 8.889 -51.337 1.00 65.25 113 ARG A CA 1
ATOM 950 C C . ARG A 1 113 ? 26.783 10.025 -52.303 1.00 65.25 113 ARG A C 1
ATOM 952 O O . ARG A 1 113 ? 26.273 9.744 -53.368 1.00 65.25 113 ARG A O 1
ATOM 959 N N . LYS A 1 114 ? 27.027 11.285 -51.927 1.00 65.88 114 LYS A N 1
ATOM 960 C CA . LYS A 1 114 ? 26.835 12.448 -52.809 1.00 65.88 114 LYS A CA 1
ATOM 961 C C . LYS A 1 114 ? 28.031 12.707 -53.723 1.00 65.88 114 LYS A C 1
ATOM 963 O O . LYS A 1 114 ? 27.841 13.246 -54.796 1.00 65.88 114 LYS A O 1
ATOM 968 N N . THR A 1 115 ? 29.247 12.374 -53.287 1.00 59.53 115 THR A N 1
ATOM 969 C CA . THR A 1 115 ? 30.459 12.495 -54.116 1.00 59.53 115 THR A CA 1
ATOM 970 C C . THR A 1 115 ? 30.620 11.330 -55.081 1.00 59.53 115 THR A C 1
ATOM 972 O O . THR A 1 115 ? 31.280 11.477 -56.098 1.00 59.53 115 THR A O 1
ATOM 975 N N . ASN A 1 116 ? 30.034 10.178 -54.757 1.00 55.69 116 ASN A N 1
ATOM 976 C CA . ASN A 1 116 ? 29.952 9.043 -55.656 1.00 55.69 116 ASN A CA 1
ATOM 977 C C . ASN A 1 116 ? 28.584 9.087 -56.345 1.00 55.69 116 ASN A C 1
ATOM 979 O O . ASN A 1 116 ? 27.644 8.441 -55.879 1.00 55.69 116 ASN A O 1
ATOM 983 N N . GLU A 1 117 ? 28.473 9.851 -57.432 1.00 56.44 117 GLU A N 1
ATOM 984 C CA . GLU A 1 117 ? 27.544 9.494 -58.506 1.00 56.44 117 GLU A CA 1
ATOM 985 C C . GLU A 1 117 ? 27.955 8.094 -58.977 1.00 56.44 1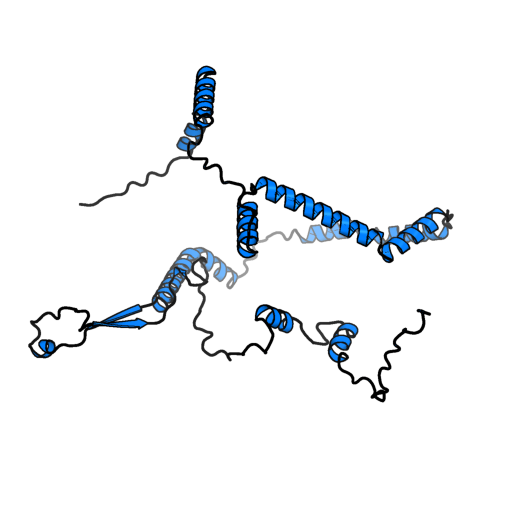17 GLU A C 1
ATOM 987 O O . GLU A 1 117 ? 28.930 7.908 -59.697 1.00 56.44 117 GLU A O 1
ATOM 992 N N . LEU A 1 118 ? 27.296 7.083 -58.417 1.00 52.28 118 LEU A N 1
ATOM 993 C CA . LEU A 1 118 ? 27.396 5.707 -58.866 1.00 52.28 118 LEU A CA 1
ATOM 994 C C . LEU A 1 118 ? 26.340 5.546 -59.949 1.00 52.28 118 LEU A C 1
ATOM 996 O O . LEU A 1 118 ? 25.151 5.455 -59.639 1.00 52.28 118 LEU A O 1
ATOM 1000 N N . GLU A 1 119 ? 26.796 5.501 -61.198 1.00 58.69 119 GLU A N 1
ATOM 1001 C CA . GLU A 1 119 ? 26.146 4.702 -62.231 1.00 58.69 119 GLU A CA 1
ATOM 1002 C C . GLU A 1 119 ? 25.825 3.345 -61.602 1.00 58.69 119 GLU A C 1
ATOM 1004 O O . GLU A 1 119 ? 26.718 2.629 -61.143 1.00 58.69 119 GLU A O 1
ATOM 1009 N N . VAL A 1 120 ? 24.535 3.059 -61.445 1.00 55.44 120 VAL A N 1
ATOM 1010 C CA . VAL A 1 120 ? 24.067 1.773 -60.938 1.00 55.44 120 VAL A CA 1
ATOM 1011 C C . VAL A 1 120 ? 24.252 0.791 -62.086 1.00 55.44 120 VAL A C 1
ATOM 1013 O O . VAL A 1 120 ? 23.595 0.969 -63.107 1.00 55.44 120 VAL A O 1
ATOM 1016 N N . PRO A 1 121 ? 25.119 -0.225 -61.969 1.00 64.19 121 PRO A N 1
ATOM 1017 C CA . PRO A 1 121 ? 25.240 -1.219 -63.021 1.00 64.19 121 PRO A CA 1
ATOM 1018 C C . PRO A 1 121 ? 23.915 -1.984 -63.172 1.00 64.19 121 PRO A C 1
ATOM 1020 O O . PRO A 1 121 ? 23.335 -2.419 -62.170 1.00 64.19 121 PRO A O 1
ATOM 1023 N N . ASP A 1 122 ? 23.465 -2.165 -64.415 1.00 56.75 122 ASP A N 1
ATOM 1024 C CA . ASP A 1 122 ? 22.120 -2.649 -64.777 1.00 56.75 122 ASP A CA 1
ATOM 1025 C C . ASP A 1 122 ? 21.696 -3.960 -64.081 1.00 56.75 122 ASP A C 1
ATOM 1027 O O . ASP A 1 122 ? 20.522 -4.157 -63.764 1.00 56.75 122 ASP A O 1
ATOM 1031 N N . HIS A 1 123 ? 22.651 -4.815 -63.708 1.00 56.62 123 HIS A N 1
ATOM 1032 C CA . HIS A 1 123 ? 22.403 -6.101 -63.045 1.00 56.62 123 HIS A CA 1
ATOM 1033 C C . HIS A 1 123 ? 21.793 -6.003 -61.630 1.00 56.62 123 HIS A C 1
ATOM 1035 O O . HIS A 1 123 ? 21.293 -6.992 -61.093 1.00 56.62 123 HIS A O 1
ATOM 1041 N N . ILE A 1 124 ? 21.822 -4.831 -60.982 1.00 54.47 124 ILE A N 1
ATOM 1042 C CA . ILE A 1 124 ? 21.181 -4.632 -59.668 1.00 54.47 124 ILE A CA 1
ATOM 1043 C C . ILE A 1 124 ? 19.687 -4.291 -59.830 1.00 54.47 124 ILE A C 1
ATOM 1045 O O . ILE A 1 124 ? 18.887 -4.579 -58.936 1.00 54.47 124 ILE A O 1
ATOM 1049 N N . LEU A 1 125 ? 19.285 -3.722 -60.974 1.00 55.94 125 LEU A N 1
ATOM 1050 C CA . LEU A 1 125 ? 17.888 -3.388 -61.268 1.00 55.94 125 LEU A CA 1
ATOM 1051 C C . LEU A 1 125 ? 17.066 -4.630 -61.641 1.00 55.94 125 LEU A C 1
ATOM 1053 O O . LEU A 1 125 ? 15.915 -4.733 -61.208 1.00 55.94 125 LEU A O 1
ATOM 1057 N N . GLU A 1 126 ? 17.665 -5.601 -62.335 1.00 54.28 126 GLU A N 1
ATOM 1058 C CA . GLU A 1 126 ? 17.025 -6.891 -62.637 1.00 54.28 126 GLU A CA 1
ATOM 1059 C C . GLU A 1 126 ? 16.676 -7.663 -61.356 1.00 54.28 126 GLU A C 1
ATOM 1061 O O . GLU A 1 126 ? 15.506 -7.985 -61.139 1.00 54.28 126 GLU A O 1
ATOM 1066 N N . ASN A 1 127 ? 17.620 -7.797 -60.421 1.00 53.84 127 ASN A N 1
ATOM 1067 C CA . ASN A 1 127 ? 17.406 -8.521 -59.160 1.00 53.84 127 ASN A CA 1
ATOM 1068 C C . ASN A 1 127 ? 16.352 -7.871 -58.239 1.00 53.84 127 ASN A C 1
ATOM 1070 O O . ASN A 1 127 ? 15.653 -8.559 -57.494 1.00 53.84 127 ASN A O 1
ATOM 1074 N N . ILE A 1 128 ? 16.197 -6.541 -58.272 1.00 48.50 128 ILE A N 1
ATOM 1075 C CA . ILE A 1 128 ? 15.145 -5.841 -57.508 1.00 48.50 128 ILE A CA 1
ATOM 1076 C C . ILE A 1 128 ? 13.776 -6.005 -58.188 1.00 48.50 128 ILE A C 1
ATOM 1078 O O . ILE A 1 128 ? 12.750 -6.031 -57.502 1.00 48.50 128 ILE A O 1
ATOM 1082 N N . SER A 1 129 ? 13.738 -6.123 -59.518 1.00 52.94 129 SER A N 1
ATOM 1083 C CA . SER A 1 129 ? 12.505 -6.386 -60.268 1.00 52.94 129 SER A CA 1
ATOM 1084 C C . SER A 1 129 ? 12.001 -7.822 -60.064 1.00 52.94 129 SER A C 1
ATOM 1086 O O . SER A 1 129 ? 10.796 -8.024 -59.913 1.00 52.94 129 SER A O 1
ATOM 1088 N N . GLU A 1 130 ? 12.906 -8.795 -59.937 1.00 56.31 130 GLU A N 1
ATOM 1089 C CA . GLU A 1 130 ? 12.583 -10.195 -59.639 1.00 56.31 130 GLU A CA 1
ATOM 1090 C C . GLU A 1 130 ? 12.090 -10.369 -58.196 1.00 56.31 130 GLU A C 1
ATOM 1092 O O . GLU A 1 130 ? 11.020 -10.933 -57.973 1.00 56.31 130 GLU A O 1
ATOM 1097 N N . GLN A 1 131 ? 12.742 -9.731 -57.216 1.00 51.03 131 GLN A N 1
ATOM 1098 C CA . GLN A 1 131 ? 12.267 -9.731 -55.822 1.00 51.03 131 GLN A CA 1
ATOM 1099 C C . GLN A 1 131 ? 10.930 -8.994 -55.624 1.00 51.03 131 GLN A C 1
ATOM 1101 O O . GLN A 1 131 ? 10.211 -9.252 -54.654 1.00 51.03 131 GLN A O 1
ATOM 1106 N N . LYS A 1 132 ? 10.582 -8.054 -56.514 1.00 51.34 132 LYS A N 1
ATOM 1107 C CA . LYS A 1 132 ? 9.259 -7.409 -56.534 1.00 51.34 132 LYS A CA 1
ATOM 1108 C C . LYS A 1 132 ? 8.192 -8.295 -57.178 1.00 51.34 132 LYS A C 1
ATOM 1110 O O . LYS A 1 132 ? 7.052 -8.239 -56.729 1.00 51.34 132 LYS A O 1
ATOM 1115 N N . LYS A 1 133 ? 8.548 -9.130 -58.161 1.00 49.62 133 LYS A N 1
ATOM 1116 C CA . LYS A 1 133 ? 7.646 -10.143 -58.735 1.00 49.62 133 LYS A CA 1
ATOM 1117 C C . LYS A 1 133 ? 7.351 -11.269 -57.735 1.00 49.62 133 LYS A C 1
ATOM 1119 O O . LYS A 1 133 ? 6.200 -11.666 -57.612 1.00 49.62 133 LYS A O 1
ATOM 1124 N N . GLU A 1 134 ? 8.332 -11.692 -56.937 1.00 46.12 134 GLU A N 1
ATOM 1125 C CA . GLU A 1 134 ? 8.141 -12.722 -55.898 1.00 46.12 134 GLU A CA 1
ATOM 1126 C C . GLU A 1 134 ? 7.323 -12.234 -54.687 1.00 46.12 134 GLU A C 1
ATOM 1128 O O . GLU A 1 134 ? 6.572 -13.001 -54.090 1.00 46.12 134 GLU A O 1
ATOM 1133 N N . LYS A 1 135 ? 7.397 -10.940 -54.336 1.00 49.19 135 LYS A N 1
ATOM 1134 C CA . LYS A 1 135 ? 6.582 -10.339 -53.255 1.00 49.19 135 LYS A CA 1
ATOM 1135 C C . LYS A 1 135 ? 5.177 -9.908 -53.688 1.00 49.19 135 LYS A C 1
ATOM 1137 O O . LYS A 1 135 ? 4.371 -9.555 -52.831 1.00 49.19 135 LYS A O 1
ATOM 1142 N N . ALA A 1 136 ? 4.885 -9.935 -54.988 1.00 47.00 136 ALA A N 1
ATOM 1143 C CA . ALA A 1 136 ? 3.552 -9.693 -55.537 1.00 47.00 136 ALA A CA 1
ATOM 1144 C C . ALA A 1 136 ? 2.729 -10.985 -55.702 1.00 47.00 136 ALA A C 1
ATOM 1146 O O . ALA A 1 136 ? 1.615 -10.932 -56.210 1.00 47.00 136 ALA A O 1
ATOM 1147 N N . PHE A 1 137 ? 3.224 -12.133 -55.225 1.00 40.31 137 PHE A N 1
ATOM 1148 C CA . PHE A 1 137 ? 2.448 -13.370 -55.129 1.00 40.31 137 PHE A CA 1
ATOM 1149 C C . PHE A 1 137 ? 1.580 -13.379 -53.856 1.00 40.31 137 PHE A C 1
ATOM 1151 O O . PHE A 1 137 ? 1.691 -14.243 -52.988 1.00 40.31 137 PHE A O 1
ATOM 1158 N N . TYR A 1 138 ? 0.719 -12.371 -53.720 1.00 43.47 138 TYR A N 1
ATOM 1159 C CA . TYR A 1 138 ? -0.489 -12.494 -52.915 1.00 43.47 138 TYR A CA 1
ATOM 1160 C C . TYR A 1 138 ? -1.586 -12.967 -53.863 1.00 43.47 138 TYR A C 1
ATOM 1162 O O . TYR A 1 138 ? -2.113 -12.193 -54.655 1.00 43.47 138 TYR A O 1
ATOM 1170 N N . ASN A 1 139 ? -1.880 -14.264 -53.807 1.00 54.66 139 ASN A N 1
ATOM 1171 C CA . ASN A 1 139 ? -2.934 -14.895 -54.591 1.00 54.66 139 ASN A CA 1
ATOM 1172 C C . ASN A 1 139 ? -4.291 -14.247 -54.283 1.00 54.66 139 ASN A C 1
ATOM 1174 O O . ASN A 1 139 ? -4.880 -14.488 -53.227 1.00 54.66 139 ASN A O 1
ATOM 1178 N N . GLU A 1 140 ? -4.811 -13.481 -55.236 1.00 58.25 140 GLU A N 1
ATOM 1179 C CA . GLU A 1 140 ? -6.179 -12.950 -55.244 1.00 58.25 140 GLU A CA 1
ATOM 1180 C C . GLU A 1 140 ? -7.221 -14.088 -55.123 1.00 58.25 140 GLU A C 1
ATOM 1182 O O . GLU A 1 140 ? -8.243 -13.955 -54.449 1.00 58.25 140 GLU A O 1
ATOM 1187 N N . GLU A 1 141 ? -6.885 -15.282 -55.623 1.00 60.19 141 GLU A N 1
ATOM 1188 C CA . GLU A 1 141 ? -7.666 -16.515 -55.453 1.00 60.19 141 GLU A CA 1
ATOM 1189 C C . GLU A 1 141 ? -7.680 -17.053 -54.007 1.00 60.19 141 GLU A C 1
ATOM 1191 O O . GLU A 1 141 ? -8.682 -17.617 -53.562 1.00 60.19 141 GLU A O 1
ATOM 1196 N N . MET A 1 142 ? -6.604 -16.860 -53.233 1.00 55.62 142 MET A N 1
ATOM 1197 C CA . MET A 1 142 ? -6.536 -17.289 -51.826 1.00 55.62 142 MET A CA 1
ATOM 1198 C C . MET A 1 142 ? -7.377 -16.363 -50.936 1.00 55.62 142 MET A C 1
ATOM 1200 O O . MET A 1 142 ? -8.028 -16.830 -50.002 1.00 55.62 142 MET A O 1
ATOM 1204 N N . ALA A 1 143 ? -7.432 -15.068 -51.262 1.00 56.59 143 ALA A N 1
ATOM 1205 C CA . ALA A 1 143 ? -8.283 -14.095 -50.577 1.00 56.59 143 ALA A CA 1
ATOM 1206 C C . ALA A 1 143 ? -9.782 -14.368 -50.814 1.00 56.59 143 ALA A C 1
ATOM 1208 O O . ALA A 1 143 ? -10.571 -14.324 -49.868 1.00 56.59 143 ALA A O 1
ATOM 1209 N N . ALA A 1 144 ? -10.173 -14.753 -52.035 1.00 61.66 144 ALA A N 1
ATOM 1210 C CA . ALA A 1 144 ? -11.545 -15.168 -52.344 1.00 61.66 144 ALA A CA 1
ATOM 1211 C C . ALA A 1 144 ? -11.945 -16.482 -51.640 1.00 61.66 144 ALA A C 1
ATOM 1213 O O . ALA A 1 144 ? -13.093 -16.644 -51.217 1.00 61.66 144 ALA A O 1
ATOM 1214 N N . LYS A 1 145 ? -10.994 -17.408 -51.452 1.00 58.34 145 LYS A N 1
ATOM 1215 C CA . LYS A 1 145 ? -11.218 -18.684 -50.753 1.00 58.34 145 LYS A CA 1
ATOM 1216 C C . LYS A 1 145 ? -11.336 -18.511 -49.234 1.00 58.34 145 LYS A C 1
ATOM 1218 O O . LYS A 1 145 ? -12.185 -19.149 -48.623 1.00 58.34 145 LYS A O 1
ATOM 1223 N N . VAL A 1 146 ? -10.570 -17.592 -48.640 1.00 53.78 146 VAL A N 1
ATOM 1224 C CA . VAL A 1 146 ? -10.709 -17.198 -47.223 1.00 53.78 146 VAL A CA 1
ATOM 1225 C C . VAL A 1 146 ? -12.026 -16.450 -46.980 1.00 53.78 146 VAL A C 1
ATOM 1227 O O . VAL A 1 146 ? -12.701 -16.712 -45.988 1.00 53.78 146 VAL A O 1
ATOM 1230 N N . GLY A 1 147 ? -12.462 -15.602 -47.918 1.00 50.72 147 GLY A N 1
ATOM 1231 C CA . GLY A 1 147 ? -13.767 -14.931 -47.846 1.00 50.72 147 GLY A CA 1
ATOM 1232 C C . GLY A 1 147 ? -14.972 -15.879 -47.925 1.00 50.72 147 GLY A C 1
ATOM 1233 O O . GLY A 1 147 ? -16.041 -15.552 -47.414 1.00 50.72 147 GLY A O 1
ATOM 1234 N N . LYS A 1 148 ? -14.806 -17.072 -48.515 1.00 49.88 148 LYS A N 1
ATOM 1235 C CA . LYS A 1 148 ? -15.870 -18.082 -48.636 1.00 49.88 148 LYS A CA 1
ATOM 1236 C C . LYS A 1 148 ? -15.963 -19.043 -47.443 1.00 49.88 148 LYS A C 1
ATOM 1238 O O . LYS A 1 148 ? -17.001 -19.664 -47.267 1.00 49.88 148 LYS A O 1
ATOM 1243 N N . ILE A 1 149 ? -14.936 -19.116 -46.595 1.00 43.66 149 ILE A N 1
ATOM 1244 C CA . ILE A 1 149 ? -14.961 -19.899 -45.342 1.00 43.66 149 ILE A CA 1
ATOM 1245 C C . ILE A 1 149 ? -15.751 -19.164 -44.235 1.00 43.66 149 ILE A C 1
ATOM 1247 O O . ILE A 1 149 ? -16.218 -19.786 -43.291 1.00 43.66 149 ILE A O 1
ATOM 1251 N N . MET A 1 150 ? -15.984 -17.853 -44.380 1.00 40.75 150 MET A N 1
ATOM 1252 C CA . MET A 1 150 ? -16.736 -17.014 -43.426 1.00 40.75 150 MET A CA 1
ATOM 1253 C C . MET A 1 150 ? -18.232 -16.870 -43.766 1.00 40.75 150 MET A C 1
ATOM 1255 O O . MET A 1 150 ? -18.901 -15.967 -43.269 1.00 40.75 150 MET A O 1
ATOM 1259 N N . LYS A 1 151 ? -18.767 -17.750 -44.618 1.00 38.94 151 LYS A N 1
ATOM 1260 C CA . LYS A 1 151 ? -20.211 -17.974 -44.768 1.00 38.94 151 LYS A CA 1
ATOM 1261 C C . LYS A 1 151 ? -20.489 -19.435 -44.448 1.00 38.94 151 LYS A C 1
ATOM 1263 O O . LYS A 1 151 ? -20.722 -20.244 -45.337 1.00 38.94 151 LYS A O 1
ATOM 1268 N N . ILE A 1 152 ? -20.340 -19.768 -43.173 1.00 35.50 152 ILE A N 1
ATOM 1269 C CA . ILE A 1 152 ? -21.034 -20.919 -42.613 1.00 35.50 152 ILE A CA 1
ATOM 1270 C C . ILE A 1 152 ? -22.453 -20.409 -42.416 1.00 35.50 152 ILE A C 1
ATOM 1272 O O . ILE A 1 152 ? -22.688 -19.529 -41.586 1.00 35.50 152 ILE A O 1
ATOM 1276 N N . ASP A 1 153 ? -23.345 -20.870 -43.285 1.00 36.47 153 ASP A N 1
ATOM 1277 C CA . ASP A 1 153 ? -24.774 -20.725 -43.087 1.00 36.47 153 ASP A CA 1
ATOM 1278 C C . ASP A 1 153 ? -25.080 -21.285 -41.695 1.00 36.47 153 ASP A C 1
ATOM 1280 O O . ASP A 1 153 ? -24.750 -22.429 -41.378 1.00 36.47 153 ASP A O 1
ATOM 1284 N N . LEU A 1 154 ? -25.603 -20.410 -40.837 1.00 41.88 154 LEU A N 1
ATOM 1285 C CA . LEU A 1 154 ? -26.109 -20.730 -39.512 1.00 41.88 154 LEU A CA 1
ATOM 1286 C C . LEU A 1 154 ? -27.382 -21.560 -39.708 1.00 41.88 154 LEU A C 1
ATOM 1288 O O . LEU A 1 154 ? -28.494 -21.062 -39.563 1.00 41.88 154 LEU A O 1
ATOM 1292 N N . GLU A 1 155 ? -27.212 -22.808 -40.131 1.00 39.94 155 GLU A N 1
ATOM 1293 C CA . GLU A 1 155 ? -28.203 -23.839 -39.893 1.00 39.94 155 GLU A CA 1
ATOM 1294 C C . GLU A 1 155 ? -28.228 -24.059 -38.383 1.00 39.94 155 GLU A C 1
ATOM 1296 O O . GLU A 1 155 ? -27.190 -24.290 -37.758 1.00 39.94 155 GLU A O 1
ATOM 1301 N N . GLU A 1 156 ? -29.417 -23.904 -37.803 1.00 45.50 156 GLU A N 1
ATOM 1302 C CA . GLU A 1 156 ? -29.755 -24.258 -36.429 1.00 45.50 156 GLU A CA 1
ATOM 1303 C C . GLU A 1 156 ? -29.456 -25.747 -36.207 1.00 45.50 156 GLU A C 1
ATOM 1305 O O . GLU A 1 156 ? -30.334 -26.603 -36.253 1.00 45.50 156 GLU A O 1
ATOM 1310 N N . SER A 1 157 ? -28.187 -26.093 -35.999 1.00 38.28 157 SER A N 1
ATOM 1311 C CA . SER A 1 157 ? -27.838 -27.363 -35.393 1.00 38.28 157 SER A CA 1
ATOM 1312 C C . SER A 1 157 ? -28.058 -27.183 -33.902 1.00 38.28 157 SER A C 1
ATOM 1314 O O . SER A 1 157 ? -27.257 -26.520 -33.242 1.00 38.28 157 SER A O 1
ATOM 1316 N N . GLU A 1 158 ? -29.164 -27.738 -33.409 1.00 47.75 158 GLU A N 1
ATOM 1317 C CA . GLU A 1 158 ? -29.438 -27.985 -31.996 1.00 47.75 158 GLU A CA 1
ATOM 1318 C C . GLU A 1 158 ? -28.242 -28.728 -31.376 1.00 47.75 158 GLU A C 1
ATOM 1320 O O . GLU A 1 158 ? -28.188 -29.958 -31.326 1.00 47.75 158 GLU A O 1
ATOM 1325 N N . SER A 1 159 ? -27.227 -27.981 -30.942 1.00 38.41 159 SER A N 1
ATOM 1326 C CA . SER A 1 159 ? -26.228 -28.485 -30.022 1.00 38.41 159 SER A CA 1
ATOM 1327 C C . SER A 1 159 ? -26.888 -28.520 -28.656 1.00 38.41 159 SER A C 1
ATOM 1329 O O . SER A 1 159 ? -27.458 -27.542 -28.178 1.00 38.41 159 SER A O 1
ATOM 1331 N N . THR A 1 160 ? -26.872 -29.697 -28.043 1.00 49.78 160 THR A N 1
ATOM 1332 C CA . THR A 1 160 ? -27.295 -29.907 -26.663 1.00 49.78 160 THR A CA 1
ATOM 1333 C C . THR A 1 160 ? -26.322 -29.154 -25.752 1.00 49.78 160 THR A C 1
ATOM 1335 O O . THR A 1 160 ? -25.320 -29.700 -25.289 1.00 49.78 160 THR A O 1
ATOM 1338 N N . ASP A 1 161 ? -26.609 -27.869 -25.572 1.00 46.31 161 ASP A N 1
ATOM 1339 C CA . ASP A 1 161 ? -25.824 -26.826 -24.918 1.00 46.31 161 ASP A CA 1
ATOM 1340 C C . ASP A 1 161 ? -25.905 -26.913 -23.387 1.00 46.31 161 ASP A C 1
ATOM 1342 O O . ASP A 1 161 ? -26.205 -25.944 -22.696 1.00 46.31 161 ASP A O 1
ATOM 1346 N N . SER A 1 162 ? -25.571 -28.063 -22.800 1.00 58.50 162 SER A N 1
ATOM 1347 C CA . SER A 1 162 ? -25.554 -28.193 -21.334 1.00 58.50 162 SER A CA 1
ATOM 1348 C C . SER A 1 162 ? -24.529 -27.276 -20.636 1.00 58.50 162 SER A C 1
ATOM 1350 O O . SER A 1 162 ? -24.628 -27.064 -19.432 1.00 58.50 162 SER A O 1
ATOM 1352 N N . GLU A 1 163 ? -23.560 -26.713 -21.369 1.00 57.34 163 GLU A N 1
ATOM 1353 C CA . GLU A 1 163 ? -22.541 -25.791 -20.836 1.00 57.34 163 GLU A CA 1
ATOM 1354 C C . GLU A 1 163 ? -22.792 -24.317 -21.222 1.00 57.34 163 GLU A C 1
ATOM 1356 O O . GLU A 1 163 ? -22.490 -23.417 -20.436 1.00 57.34 163 GLU A O 1
ATOM 1361 N N . CYS A 1 164 ? -23.427 -24.040 -22.370 1.00 50.56 164 CYS A N 1
ATOM 1362 C CA . CYS A 1 164 ? -23.827 -22.677 -22.748 1.00 50.56 164 CYS A CA 1
ATOM 1363 C C . CYS A 1 164 ? -25.085 -22.192 -22.008 1.00 50.56 164 CYS A C 1
ATOM 1365 O O . CYS A 1 164 ? -25.234 -20.983 -21.809 1.00 50.56 164 CYS A O 1
ATOM 1367 N N . ASP A 1 165 ? -25.944 -23.097 -21.535 1.00 54.28 165 ASP A N 1
ATOM 1368 C CA . ASP A 1 165 ? -27.121 -22.729 -20.740 1.00 54.28 165 ASP A CA 1
ATOM 1369 C C . ASP A 1 165 ? -26.763 -22.282 -19.311 1.00 54.28 165 ASP A C 1
ATOM 1371 O O . ASP A 1 165 ? -27.437 -21.418 -18.753 1.00 54.28 165 ASP A O 1
ATOM 1375 N N . LEU A 1 166 ? -25.649 -22.761 -18.742 1.00 54.19 166 LEU A N 1
ATOM 1376 C CA . LEU A 1 166 ? -25.144 -22.286 -17.444 1.00 54.19 166 LEU A CA 1
ATOM 1377 C C . LEU A 1 166 ? -24.755 -20.799 -17.488 1.00 54.19 166 LEU A C 1
ATOM 1379 O O . LEU A 1 166 ? -25.132 -20.042 -16.599 1.00 54.19 166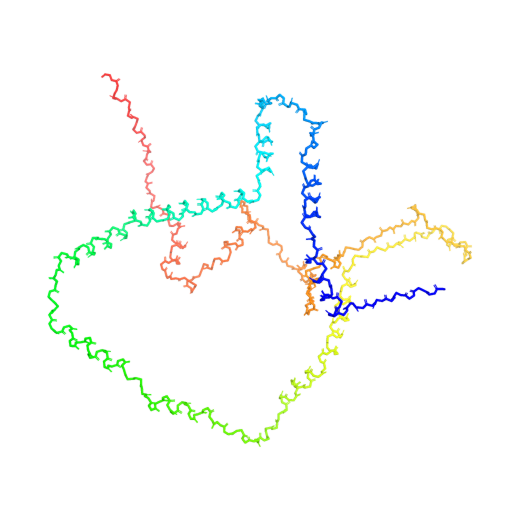 LEU A O 1
ATOM 1383 N N . MET A 1 167 ? -24.087 -20.346 -18.555 1.00 55.12 167 MET A N 1
ATOM 1384 C CA . MET A 1 167 ? -23.718 -18.929 -18.699 1.00 55.12 167 MET A CA 1
ATOM 1385 C C . MET A 1 167 ? -24.904 -18.011 -19.027 1.00 55.12 167 MET A C 1
ATOM 1387 O O . MET A 1 167 ? -24.870 -16.830 -18.675 1.00 55.12 167 MET A O 1
ATOM 1391 N N . LYS A 1 168 ? -25.946 -18.517 -19.700 1.00 55.97 168 LYS A N 1
ATOM 1392 C CA . LYS A 1 168 ? -27.166 -17.738 -19.976 1.00 55.97 168 LYS A CA 1
ATOM 1393 C C . LYS A 1 168 ? -27.980 -17.518 -18.696 1.00 55.97 168 LYS A C 1
ATOM 1395 O O . LYS A 1 168 ? -28.406 -16.393 -18.448 1.00 55.97 168 LYS A O 1
ATOM 1400 N N . ASN A 1 169 ? -28.085 -18.540 -17.844 1.00 55.56 169 ASN A N 1
ATOM 1401 C CA . ASN A 1 169 ? -28.781 -18.456 -16.555 1.00 55.56 169 ASN A CA 1
ATOM 1402 C C . ASN A 1 169 ? -28.098 -17.486 -15.567 1.00 55.56 169 ASN A C 1
ATOM 1404 O O . ASN A 1 169 ? -28.773 -16.793 -14.806 1.00 55.56 169 ASN A O 1
ATOM 1408 N N . ASP A 1 170 ? -26.768 -17.373 -15.608 1.00 57.22 170 ASP A N 1
ATOM 1409 C CA . ASP A 1 170 ? -26.014 -16.436 -14.759 1.00 57.22 170 ASP A CA 1
ATOM 1410 C C . ASP A 1 170 ? -26.204 -14.962 -15.174 1.00 57.22 170 ASP A C 1
ATOM 1412 O O . ASP A 1 170 ? -26.079 -14.054 -14.347 1.00 57.22 170 ASP A O 1
ATOM 1416 N N . SER A 1 171 ? -26.531 -14.699 -16.447 1.00 61.44 171 SER A N 1
ATOM 1417 C CA . SER A 1 171 ? -26.827 -13.344 -16.934 1.00 61.44 171 SER A CA 1
ATOM 1418 C C . SER A 1 171 ? -28.164 -12.816 -16.413 1.00 61.44 171 SER A C 1
ATOM 1420 O O . SER A 1 171 ? -28.311 -11.605 -16.243 1.00 61.44 171 SER A O 1
ATOM 1422 N N . GLU A 1 172 ? -29.135 -13.697 -16.178 1.00 65.31 172 GLU A N 1
ATOM 1423 C CA . GLU A 1 172 ? -30.468 -13.332 -15.685 1.00 65.31 172 GLU A CA 1
ATOM 1424 C C . GLU A 1 172 ? -30.476 -13.135 -14.159 1.00 65.31 172 GLU A C 1
ATOM 1426 O O . GLU A 1 172 ? -31.195 -12.277 -13.653 1.00 65.31 172 GLU A O 1
ATOM 1431 N N . ASN A 1 173 ? -29.583 -13.820 -13.434 1.00 66.12 173 ASN A N 1
ATOM 1432 C CA . ASN A 1 173 ? -29.426 -13.711 -11.975 1.00 66.12 173 ASN A CA 1
ATOM 1433 C C . ASN A 1 173 ? -28.360 -12.688 -11.535 1.00 66.12 173 ASN A C 1
ATOM 1435 O O . ASN A 1 173 ? -27.935 -12.668 -10.376 1.00 66.12 173 ASN A O 1
ATOM 1439 N N . PHE A 1 174 ? -27.896 -11.828 -12.446 1.00 74.19 174 PHE A N 1
ATOM 1440 C CA . PHE A 1 174 ? -26.810 -10.880 -12.182 1.00 74.19 174 PHE A CA 1
ATOM 1441 C C . PHE A 1 174 ? -27.090 -9.969 -10.972 1.00 74.19 174 PHE A C 1
ATOM 1443 O O . PHE A 1 174 ? -26.186 -9.696 -10.177 1.00 74.19 174 PHE A O 1
ATOM 1450 N N . ASP A 1 175 ? -28.342 -9.538 -10.803 1.00 83.19 175 ASP A N 1
ATOM 1451 C CA . ASP A 1 175 ? -28.765 -8.694 -9.680 1.00 83.19 175 ASP A CA 1
ATOM 1452 C C . ASP A 1 175 ? -28.755 -9.445 -8.338 1.00 83.19 175 ASP A C 1
ATOM 1454 O O . ASP A 1 175 ? -28.354 -8.878 -7.314 1.00 83.19 175 ASP A O 1
ATOM 1458 N N . ASP A 1 176 ? -29.097 -10.734 -8.331 1.00 87.50 176 ASP A N 1
ATOM 1459 C CA . ASP A 1 176 ? -29.087 -11.566 -7.124 1.00 87.50 176 ASP A CA 1
ATOM 1460 C C . ASP A 1 176 ? -27.658 -11.846 -6.651 1.00 87.50 176 ASP A C 1
ATOM 1462 O O . ASP A 1 176 ? -27.347 -11.712 -5.462 1.00 87.50 176 ASP A O 1
ATOM 1466 N N . HIS A 1 177 ? -26.745 -12.128 -7.583 1.00 87.88 177 HIS A N 1
ATOM 1467 C CA . HIS A 1 177 ? -25.322 -12.273 -7.274 1.00 87.88 177 HIS A CA 1
ATOM 1468 C C . HIS A 1 177 ? -24.709 -10.969 -6.759 1.00 87.88 177 HIS A C 1
ATOM 1470 O O . HIS A 1 177 ? -23.902 -10.986 -5.825 1.00 87.88 177 HIS A O 1
ATOM 1476 N N . LEU A 1 178 ? -25.110 -9.825 -7.320 1.00 89.69 178 LEU A N 1
ATOM 1477 C CA . LEU A 1 178 ? -24.647 -8.519 -6.861 1.00 89.69 178 LEU A CA 1
ATOM 1478 C C . LEU A 1 178 ? -25.152 -8.209 -5.444 1.00 89.69 178 LEU A C 1
ATOM 1480 O O . LEU A 1 178 ? -24.412 -7.654 -4.629 1.00 89.69 178 LEU A O 1
ATOM 1484 N N . ASN A 1 179 ? -26.392 -8.586 -5.131 1.00 91.62 179 ASN A N 1
ATOM 1485 C CA . ASN A 1 179 ? -26.957 -8.444 -3.793 1.00 91.62 179 ASN A CA 1
ATOM 1486 C C . ASN A 1 179 ? -26.237 -9.327 -2.775 1.00 91.62 179 ASN A C 1
ATOM 1488 O O . ASN A 1 179 ? -25.822 -8.819 -1.730 1.00 91.62 179 ASN A O 1
ATOM 1492 N N . LEU A 1 180 ? -26.016 -10.603 -3.100 1.00 93.44 180 LEU A N 1
ATOM 1493 C CA . LEU A 1 180 ? -25.269 -11.527 -2.247 1.00 93.44 180 LEU A CA 1
ATOM 1494 C C . LEU A 1 180 ? -23.849 -11.009 -1.982 1.00 93.44 180 LEU A C 1
ATOM 1496 O O . LEU A 1 180 ? -23.407 -10.952 -0.835 1.00 93.44 180 LEU A O 1
ATOM 1500 N N . PHE A 1 181 ? -23.176 -10.525 -3.027 1.00 95.00 181 PHE A N 1
ATOM 1501 C CA . PHE A 1 181 ? -21.855 -9.916 -2.920 1.00 95.00 181 PHE A CA 1
ATOM 1502 C C . PHE A 1 181 ? -21.860 -8.666 -2.027 1.00 95.00 181 PHE A C 1
ATOM 1504 O O . PHE A 1 181 ? -20.985 -8.484 -1.181 1.00 95.00 181 PHE A O 1
ATOM 1511 N N . ASN A 1 182 ? -22.851 -7.786 -2.186 1.00 93.44 182 ASN A N 1
ATOM 1512 C CA . ASN A 1 182 ? -22.979 -6.589 -1.356 1.00 93.44 182 ASN A CA 1
ATOM 1513 C C . ASN A 1 182 ? -23.245 -6.933 0.114 1.00 93.44 182 ASN A C 1
ATOM 1515 O O . ASN A 1 182 ? -22.778 -6.211 0.998 1.00 93.44 182 ASN A O 1
ATOM 1519 N N . MET A 1 183 ? -23.993 -8.004 0.384 1.00 95.12 183 MET A N 1
ATOM 1520 C CA . MET A 1 183 ? -24.205 -8.513 1.739 1.00 95.12 183 MET A CA 1
ATOM 1521 C C . MET A 1 183 ? -22.899 -9.036 2.335 1.00 95.12 183 MET A C 1
ATOM 1523 O O . MET A 1 183 ? -22.482 -8.545 3.382 1.00 95.12 183 MET A O 1
ATOM 1527 N N . GLU A 1 184 ? -22.201 -9.924 1.628 1.00 94.94 184 GLU A N 1
ATOM 1528 C CA . GLU A 1 184 ? -20.907 -10.463 2.060 1.00 94.94 184 GLU A CA 1
ATOM 1529 C C . GLU A 1 184 ? -19.885 -9.343 2.316 1.00 94.94 184 GLU A C 1
ATOM 1531 O O . GLU A 1 184 ? -19.212 -9.309 3.351 1.00 94.94 184 GLU A O 1
ATOM 1536 N N . LYS A 1 185 ? -19.821 -8.356 1.415 1.00 94.88 185 LYS A N 1
ATOM 1537 C CA . LYS A 1 185 ? -18.945 -7.192 1.568 1.00 94.88 185 LYS A CA 1
ATOM 1538 C C . LYS A 1 185 ? -19.255 -6.409 2.839 1.00 94.88 185 LYS A C 1
ATOM 1540 O O . LYS A 1 185 ? -18.327 -6.022 3.548 1.00 94.88 185 LYS A O 1
ATOM 1545 N N . LYS A 1 186 ? -20.535 -6.159 3.135 1.00 93.25 186 LYS A N 1
ATOM 1546 C CA . LYS A 1 186 ? -20.946 -5.461 4.363 1.00 93.25 186 LYS A CA 1
ATOM 1547 C C . LYS A 1 186 ? -20.558 -6.259 5.601 1.00 93.25 186 LYS A C 1
ATOM 1549 O O . LYS A 1 186 ? -19.958 -5.690 6.505 1.00 93.25 186 LYS A O 1
ATOM 1554 N N . GLU A 1 187 ? -20.801 -7.567 5.607 1.00 94.38 187 GLU A N 1
ATOM 1555 C CA . GLU A 1 187 ? -20.431 -8.428 6.731 1.00 94.38 187 GLU A CA 1
ATOM 1556 C C . GLU A 1 187 ? -18.928 -8.407 7.017 1.00 94.38 187 GLU A C 1
ATOM 1558 O O . GLU A 1 187 ? -18.516 -8.336 8.173 1.00 94.38 187 GLU A O 1
ATOM 1563 N N . ILE A 1 188 ? -18.090 -8.456 5.979 1.00 93.19 188 ILE A N 1
ATOM 1564 C CA . ILE A 1 188 ? -16.631 -8.398 6.133 1.00 93.19 188 ILE A CA 1
ATOM 1565 C C . ILE A 1 188 ? -16.193 -7.016 6.629 1.00 93.19 188 ILE A C 1
ATOM 1567 O O . ILE A 1 188 ? -15.355 -6.916 7.527 1.00 93.19 188 ILE A O 1
ATOM 1571 N N . VAL A 1 189 ? -16.784 -5.944 6.095 1.00 92.50 189 VAL A N 1
ATOM 1572 C CA . VAL A 1 189 ? -16.512 -4.575 6.554 1.00 92.50 189 VAL A CA 1
ATOM 1573 C C . VAL A 1 189 ? -16.874 -4.402 8.028 1.00 92.50 189 VAL A C 1
ATOM 1575 O O . VAL A 1 189 ? -16.089 -3.812 8.767 1.00 92.50 189 VAL A O 1
ATOM 1578 N N . ASP A 1 190 ? -18.009 -4.943 8.468 1.00 92.19 190 ASP A N 1
ATOM 1579 C CA . ASP A 1 190 ? -18.457 -4.858 9.859 1.00 92.19 190 ASP A CA 1
ATOM 1580 C C . ASP A 1 190 ? -17.608 -5.721 10.803 1.00 92.19 190 ASP A C 1
ATOM 1582 O O . ASP A 1 190 ? -17.332 -5.305 11.929 1.00 92.19 190 ASP A O 1
ATOM 1586 N N . LYS A 1 191 ? -17.129 -6.884 10.342 1.00 91.25 191 LYS A N 1
ATOM 1587 C CA . LYS A 1 191 ? -16.185 -7.735 11.089 1.00 91.25 191 LYS A CA 1
ATOM 1588 C C . LYS A 1 191 ? -14.829 -7.057 11.308 1.00 91.25 191 LYS A C 1
ATOM 1590 O O . LYS A 1 191 ? -14.217 -7.263 12.353 1.00 91.25 191 LYS A O 1
ATOM 1595 N N . ASP A 1 192 ? -14.358 -6.269 10.343 1.00 89.94 192 ASP A N 1
ATOM 1596 C CA . ASP A 1 192 ? -13.055 -5.590 10.408 1.00 89.94 192 ASP A CA 1
ATOM 1597 C C . ASP A 1 192 ? -13.112 -4.182 11.012 1.00 89.94 192 ASP A C 1
ATOM 1599 O O . ASP A 1 192 ? -12.067 -3.600 11.315 1.00 89.94 192 ASP A O 1
ATOM 1603 N N . LYS A 1 193 ? -14.310 -3.610 11.153 1.00 91.31 193 LYS A N 1
ATOM 1604 C CA . LYS A 1 193 ? -14.515 -2.271 11.704 1.00 91.31 193 LYS A CA 1
ATOM 1605 C C . LYS A 1 193 ? -13.971 -2.202 13.141 1.00 91.31 193 LYS A C 1
ATOM 1607 O O . LYS A 1 193 ? -14.217 -3.126 13.911 1.00 91.31 193 LYS A O 1
ATOM 1612 N N . PRO A 1 194 ? -13.294 -1.104 13.535 1.00 92.00 194 PRO A N 1
ATOM 1613 C CA . PRO A 1 194 ? -12.869 -0.920 14.920 1.00 92.00 194 PRO A CA 1
ATOM 1614 C C . PRO A 1 194 ? -14.086 -0.929 15.852 1.00 92.00 194 PRO A C 1
ATOM 1616 O O . PRO A 1 194 ? -15.070 -0.224 15.589 1.00 92.00 194 PRO A O 1
ATOM 1619 N N . LYS A 1 195 ? -14.009 -1.721 16.923 1.00 90.88 195 LYS A N 1
ATOM 1620 C CA . LYS A 1 195 ? -15.052 -1.826 17.948 1.00 90.88 195 LYS A CA 1
ATOM 1621 C C . LYS A 1 195 ? -14.578 -1.169 19.238 1.00 90.88 195 LYS A C 1
ATOM 1623 O O . LYS A 1 195 ? -13.418 -1.294 19.626 1.00 90.88 195 LYS A O 1
ATOM 1628 N N . GLU A 1 196 ? -15.479 -0.418 19.860 1.00 90.69 196 GLU A N 1
ATOM 1629 C CA . GLU A 1 196 ? -15.283 0.160 21.187 1.00 90.69 196 GLU A CA 1
ATOM 1630 C C . GLU A 1 196 ? -16.191 -0.606 22.142 1.00 90.69 196 GLU A C 1
ATOM 1632 O O . GLU A 1 196 ? -17.405 -0.394 22.161 1.00 90.69 196 GLU A O 1
ATOM 1637 N N . ASP A 1 197 ? -15.589 -1.505 22.910 1.00 89.56 197 ASP A N 1
ATOM 1638 C CA . ASP A 1 197 ? -16.293 -2.276 23.921 1.00 89.56 197 ASP A CA 1
ATOM 1639 C C . ASP A 1 197 ? -16.214 -1.525 25.250 1.00 89.56 197 ASP A C 1
ATOM 1641 O O . ASP A 1 197 ? -15.140 -1.202 25.768 1.00 89.56 197 ASP A O 1
ATOM 1645 N N . VAL A 1 198 ? -17.385 -1.194 25.787 1.00 88.56 198 VAL A N 1
ATOM 1646 C CA . VAL A 1 198 ? -17.531 -0.444 27.033 1.00 88.56 198 VAL A CA 1
ATOM 1647 C C . VAL A 1 198 ? -17.845 -1.433 28.148 1.00 88.56 198 VAL A C 1
ATOM 1649 O O . VAL A 1 198 ? -18.993 -1.819 28.356 1.00 88.56 198 VAL A O 1
ATOM 1652 N N . ASN A 1 199 ? -16.812 -1.834 28.881 1.00 87.12 199 ASN A N 1
ATOM 1653 C CA . ASN A 1 199 ? -16.935 -2.714 30.031 1.00 87.12 199 ASN A CA 1
ATOM 1654 C C . ASN A 1 199 ? -17.159 -1.878 31.289 1.00 87.12 199 ASN A C 1
ATOM 1656 O O . ASN A 1 199 ? -16.245 -1.242 31.812 1.00 87.12 199 ASN A O 1
ATOM 1660 N N . VAL A 1 200 ? -18.390 -1.875 31.791 1.00 85.94 200 VAL A N 1
ATOM 1661 C CA . VAL A 1 200 ? -18.703 -1.269 33.088 1.00 85.94 200 VAL A CA 1
ATOM 1662 C C . VAL A 1 200 ? -18.297 -2.258 34.175 1.00 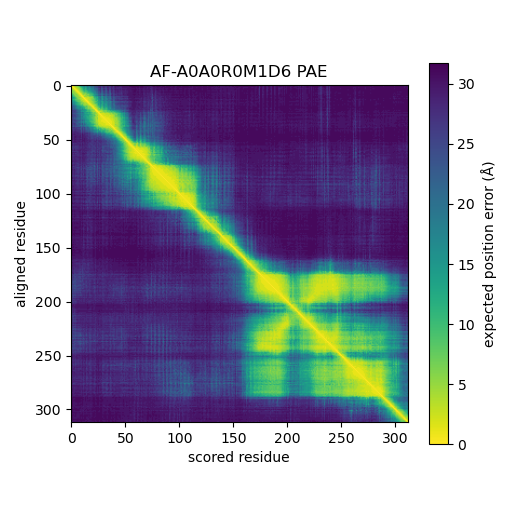85.94 200 VAL A C 1
ATOM 1664 O O . VAL A 1 200 ? -18.798 -3.382 34.224 1.00 85.94 200 VAL A O 1
ATOM 1667 N N . LEU A 1 201 ? -17.365 -1.852 35.034 1.00 82.00 201 LEU A N 1
ATOM 1668 C CA . LEU A 1 201 ? -16.964 -2.620 36.200 1.00 82.00 201 LEU A CA 1
ATOM 1669 C C . LEU A 1 201 ? -18.198 -2.894 37.069 1.00 82.00 201 LEU A C 1
ATOM 1671 O O . LEU A 1 201 ? -18.944 -1.961 37.389 1.00 82.00 201 LEU A O 1
ATOM 1675 N N . PRO A 1 202 ? -18.417 -4.150 37.491 1.00 76.25 202 PRO A N 1
ATOM 1676 C CA . PRO A 1 202 ? -19.487 -4.456 38.422 1.00 76.25 202 PRO A CA 1
ATOM 1677 C C . PRO A 1 202 ? -19.168 -3.782 39.762 1.00 76.25 202 PRO A C 1
ATOM 1679 O O . PRO A 1 202 ? -18.238 -4.170 40.465 1.00 76.25 202 PRO A O 1
ATOM 1682 N N . GLY A 1 203 ? -19.910 -2.730 40.105 1.00 71.44 203 GLY A N 1
ATOM 1683 C CA . GLY A 1 203 ? -19.773 -2.062 41.398 1.00 71.44 203 GLY A CA 1
ATOM 1684 C C . GLY A 1 203 ? -20.319 -2.908 42.555 1.00 71.44 203 GLY A C 1
ATOM 1685 O O . GLY A 1 203 ? -21.023 -3.899 42.350 1.00 71.44 203 GLY A O 1
ATOM 1686 N N . TRP A 1 204 ? -20.090 -2.446 43.789 1.00 63.00 204 TRP A N 1
ATOM 1687 C CA . TRP A 1 204 ? -20.661 -3.034 45.017 1.00 63.00 204 TRP A CA 1
ATOM 1688 C C . TRP A 1 204 ? -22.204 -3.119 44.978 1.00 63.00 204 TRP A C 1
ATOM 1690 O O . TRP A 1 204 ? -22.801 -3.994 45.598 1.00 63.00 204 TRP A O 1
ATOM 1700 N N . GLY A 1 205 ? -22.857 -2.248 44.197 1.00 61.22 205 GLY A N 1
ATOM 1701 C CA . GLY A 1 205 ? -24.308 -2.231 43.985 1.00 61.22 205 GLY A CA 1
ATOM 1702 C C . GLY A 1 205 ? -24.868 -3.412 43.182 1.00 61.22 205 GLY A C 1
ATOM 1703 O O . GLY A 1 205 ? -26.053 -3.698 43.309 1.00 61.22 205 GLY A O 1
ATOM 1704 N N . ASN A 1 206 ? -24.045 -4.164 42.436 1.00 64.06 206 ASN A N 1
ATOM 1705 C CA . ASN A 1 206 ? -24.507 -5.371 41.733 1.00 64.06 206 ASN A CA 1
ATOM 1706 C C . ASN A 1 206 ? -24.791 -6.539 42.705 1.00 64.06 206 ASN A C 1
ATOM 1708 O O . ASN A 1 206 ? -25.514 -7.474 42.366 1.00 64.06 206 ASN A O 1
ATOM 1712 N N . TRP A 1 207 ? -24.264 -6.468 43.936 1.00 68.50 207 TRP A N 1
ATOM 1713 C CA . TRP A 1 207 ? -24.655 -7.337 45.055 1.00 68.50 207 TRP A CA 1
ATOM 1714 C C . TRP A 1 207 ? -25.909 -6.848 45.795 1.00 68.50 207 TRP A C 1
ATOM 1716 O O . TRP A 1 207 ? -26.525 -7.627 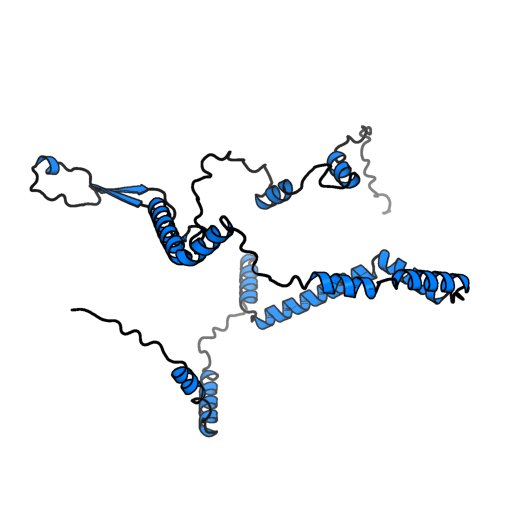46.516 1.00 68.50 207 TRP A O 1
ATOM 1726 N N . GLY A 1 208 ? -26.316 -5.588 45.608 1.00 66.44 208 GLY A N 1
ATOM 1727 C CA . GLY A 1 208 ? -27.454 -4.961 46.292 1.00 66.44 208 GLY A CA 1
ATOM 1728 C C . GLY A 1 208 ? -28.841 -5.336 45.748 1.00 66.44 208 GLY A C 1
ATOM 1729 O O . GLY A 1 208 ? -29.839 -4.858 46.280 1.00 66.44 208 GLY A O 1
ATOM 1730 N N . GLY A 1 209 ? -28.921 -6.191 44.722 1.00 63.50 209 GLY A N 1
ATOM 1731 C CA . GLY A 1 209 ? -30.175 -6.678 44.136 1.00 63.50 209 GLY A CA 1
ATOM 1732 C C . GLY A 1 209 ? -30.521 -6.055 42.777 1.00 63.50 209 GLY A C 1
ATOM 1733 O O . GLY A 1 209 ? -30.088 -4.958 42.440 1.00 63.50 209 GLY A O 1
ATOM 1734 N N . ARG A 1 210 ? -31.331 -6.779 41.987 1.00 70.06 210 ARG A N 1
ATOM 1735 C CA . ARG A 1 210 ? -31.690 -6.479 40.579 1.00 70.06 210 ARG A CA 1
ATOM 1736 C C . ARG A 1 210 ? -32.330 -5.104 40.324 1.00 70.06 210 ARG A C 1
ATOM 1738 O O . ARG A 1 210 ? -32.485 -4.737 39.168 1.00 70.06 210 ARG A O 1
ATOM 1745 N N . THR A 1 211 ? -32.747 -4.378 41.358 1.00 72.62 211 THR A N 1
ATOM 1746 C CA . THR A 1 211 ? -33.528 -3.136 41.241 1.00 72.62 211 THR A CA 1
ATOM 1747 C C . THR A 1 211 ? -32.688 -1.859 41.217 1.00 72.62 211 THR A C 1
ATOM 1749 O O . THR A 1 211 ? -33.259 -0.782 41.093 1.00 72.62 211 THR A O 1
ATOM 1752 N N . LEU A 1 212 ? -31.360 -1.944 41.357 1.00 70.56 212 LEU A N 1
ATOM 1753 C CA . LEU A 1 212 ? -30.478 -0.775 41.323 1.00 70.56 212 LEU A CA 1
ATOM 1754 C C . LEU A 1 212 ? -29.810 -0.645 39.949 1.00 70.56 212 LEU A C 1
ATOM 1756 O O . LEU A 1 212 ? -29.043 -1.513 39.535 1.00 70.56 212 LEU A O 1
ATOM 1760 N N . GLU A 1 213 ? -30.094 0.453 39.248 1.00 71.50 213 GLU A N 1
ATOM 1761 C CA . GLU A 1 213 ? -29.450 0.778 37.974 1.00 71.50 213 GLU A CA 1
ATOM 1762 C C . GLU A 1 213 ? -27.987 1.183 38.200 1.00 71.50 213 GLU A C 1
ATOM 1764 O O . GLU A 1 213 ? -27.664 2.009 39.058 1.00 71.50 213 GLU A O 1
ATOM 1769 N N . THR A 1 214 ? -27.077 0.596 37.423 1.00 70.81 214 THR A N 1
ATOM 1770 C CA . THR A 1 214 ? -25.654 0.944 37.467 1.00 70.81 214 THR A CA 1
ATOM 1771 C C . THR A 1 214 ? -25.395 2.166 36.593 1.00 70.81 214 THR A C 1
ATOM 1773 O O . THR A 1 214 ? -25.488 2.119 35.368 1.00 70.81 214 THR A O 1
ATOM 1776 N N . ILE A 1 215 ? -25.061 3.289 37.231 1.00 79.50 215 ILE A N 1
ATOM 1777 C CA . ILE A 1 215 ? -24.697 4.522 36.528 1.00 79.50 215 ILE A CA 1
ATOM 1778 C C . ILE A 1 215 ? -23.268 4.382 35.996 1.00 79.50 215 ILE A C 1
ATOM 1780 O O . ILE A 1 215 ? -22.335 4.076 36.744 1.00 79.50 215 ILE A O 1
ATOM 1784 N N . GLN A 1 216 ? -23.101 4.614 34.694 1.00 81.62 216 GLN A N 1
ATOM 1785 C CA . GLN A 1 216 ? -21.795 4.600 34.046 1.00 81.62 216 GLN A CA 1
ATOM 1786 C C . GLN A 1 216 ? -21.030 5.877 34.394 1.00 81.62 216 GLN A C 1
ATOM 1788 O O . GLN A 1 216 ? -21.447 6.982 34.049 1.00 81.62 216 GLN A O 1
ATOM 1793 N N . THR A 1 217 ? -19.880 5.716 35.039 1.00 84.25 217 THR A N 1
ATOM 1794 C CA . THR A 1 217 ? -18.992 6.820 35.424 1.00 84.25 217 THR A CA 1
ATOM 1795 C C . THR A 1 217 ? -17.607 6.544 34.857 1.00 84.25 217 THR A C 1
ATOM 1797 O O . THR A 1 217 ? -17.218 5.387 34.739 1.00 84.25 217 THR A O 1
ATOM 1800 N N . SER A 1 218 ? -16.811 7.576 34.566 1.00 82.44 218 SER A N 1
ATOM 1801 C CA . SER A 1 218 ? -15.431 7.403 34.073 1.00 82.44 218 SER A CA 1
ATOM 1802 C C . SER A 1 218 ? -14.558 6.521 34.977 1.00 82.44 218 SER A C 1
ATOM 1804 O O . SER A 1 218 ? -13.678 5.831 34.479 1.00 82.44 218 SER A O 1
ATOM 1806 N N . ALA A 1 219 ? -14.821 6.509 36.288 1.00 83.62 219 ALA A N 1
ATOM 1807 C CA . ALA A 1 219 ? -14.131 5.655 37.256 1.00 83.62 219 ALA A CA 1
ATOM 1808 C C . ALA A 1 219 ? -14.571 4.178 37.213 1.00 83.62 219 ALA A C 1
ATOM 1810 O O . ALA A 1 219 ? -13.804 3.300 37.595 1.00 83.62 219 ALA A O 1
ATOM 1811 N N . ASN A 1 220 ? -15.791 3.905 36.743 1.00 83.94 220 ASN A N 1
ATOM 1812 C CA . ASN A 1 220 ? -16.400 2.573 36.744 1.00 83.94 220 ASN A CA 1
ATOM 1813 C C . ASN A 1 220 ? -16.453 1.956 35.343 1.00 83.94 220 ASN A C 1
ATOM 1815 O O . ASN A 1 220 ? -16.937 0.842 35.195 1.00 83.94 220 ASN A O 1
ATOM 1819 N N . THR A 1 221 ? -15.991 2.660 34.313 1.00 87.75 221 THR A N 1
ATOM 1820 C CA . THR A 1 221 ? -16.118 2.230 32.922 1.00 87.75 221 THR A CA 1
ATOM 1821 C C . THR A 1 221 ? -14.741 2.075 32.294 1.00 87.75 221 THR A C 1
ATOM 1823 O O . THR A 1 221 ? -13.992 3.040 32.164 1.00 87.75 221 THR A O 1
ATOM 1826 N N . ILE A 1 222 ? -14.427 0.860 31.857 1.00 87.50 222 ILE A N 1
ATOM 1827 C CA . ILE A 1 222 ? -13.219 0.524 31.109 1.00 87.50 222 ILE A CA 1
ATOM 1828 C C . ILE A 1 222 ? -13.595 0.436 29.634 1.00 87.50 222 ILE A C 1
ATOM 1830 O O . ILE A 1 222 ? -14.453 -0.352 29.245 1.00 87.50 222 ILE A O 1
ATOM 1834 N N . LYS A 1 223 ? -12.941 1.248 28.807 1.00 89.75 223 LYS A N 1
ATOM 1835 C CA . LYS A 1 223 ? -13.091 1.201 27.352 1.00 89.75 223 LYS A CA 1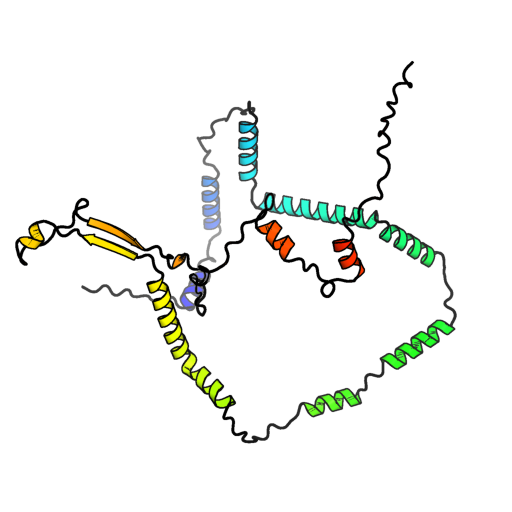
ATOM 1836 C C . LYS A 1 223 ? -11.974 0.355 26.765 1.00 89.75 223 LYS A C 1
ATOM 1838 O O . LYS A 1 223 ? -10.803 0.703 26.911 1.00 89.75 223 LYS A O 1
ATOM 1843 N N . THR A 1 224 ? -12.333 -0.738 26.114 1.00 89.00 224 THR A N 1
ATOM 1844 C CA . THR A 1 224 ? -11.412 -1.568 25.340 1.00 89.00 224 THR A CA 1
ATOM 1845 C C . THR A 1 224 ? -11.616 -1.275 23.863 1.00 89.00 224 THR A C 1
ATOM 1847 O O . THR A 1 224 ? -12.730 -1.353 23.351 1.00 89.00 224 THR A O 1
ATOM 1850 N N . PHE A 1 225 ? -10.536 -0.896 23.185 1.00 89.81 225 PHE A N 1
ATOM 1851 C CA . PHE A 1 225 ? -10.543 -0.670 21.745 1.00 89.81 225 PHE A CA 1
ATOM 1852 C C . PHE A 1 225 ? -10.026 -1.929 21.061 1.00 89.81 225 PHE A C 1
ATOM 1854 O O . PHE A 1 225 ? -8.888 -2.332 21.301 1.00 89.81 225 PHE A O 1
ATOM 1861 N N . GLU A 1 226 ? -10.857 -2.547 20.229 1.00 86.06 226 GLU A N 1
ATOM 1862 C CA . GLU A 1 226 ? -10.396 -3.596 19.328 1.00 86.06 226 GLU A CA 1
ATOM 1863 C C . GLU A 1 226 ? -9.779 -2.948 18.088 1.00 86.06 226 GLU A C 1
ATOM 1865 O O . GLU A 1 226 ? -10.412 -2.129 17.406 1.00 86.06 226 GLU A O 1
ATOM 1870 N N . ASP A 1 227 ? -8.532 -3.319 17.798 1.00 83.69 227 ASP A N 1
ATOM 1871 C CA . ASP A 1 227 ? -7.819 -2.841 16.621 1.00 83.69 227 ASP A CA 1
ATOM 1872 C C . ASP A 1 227 ? -8.552 -3.294 15.350 1.00 83.69 227 ASP A C 1
ATOM 1874 O O . ASP A 1 227 ? -8.688 -4.483 15.057 1.00 83.69 227 ASP A O 1
ATOM 1878 N N . GLY A 1 228 ? -9.026 -2.317 14.578 1.00 87.56 228 GLY A N 1
ATOM 1879 C CA . GLY A 1 228 ? -9.773 -2.542 13.348 1.00 87.56 228 GLY A CA 1
ATOM 1880 C C . GLY A 1 228 ? -9.494 -1.479 12.292 1.00 87.56 228 GLY A C 1
ATOM 1881 O O . GLY A 1 228 ? -8.911 -0.421 12.550 1.00 87.56 228 GLY A O 1
ATOM 1882 N N . ILE A 1 229 ? -9.929 -1.754 11.067 1.00 88.44 229 ILE A N 1
ATOM 1883 C CA . ILE A 1 229 ? -9.718 -0.881 9.914 1.00 88.44 229 ILE A CA 1
ATOM 1884 C C . ILE A 1 229 ? -11.006 -0.099 9.674 1.00 88.44 229 ILE A C 1
ATOM 1886 O O . ILE A 1 229 ? -12.071 -0.658 9.423 1.00 88.44 229 ILE A O 1
ATOM 1890 N N . ALA A 1 230 ? -10.925 1.231 9.744 1.00 90.75 230 ALA A N 1
ATOM 1891 C CA . ALA A 1 230 ? -12.070 2.075 9.421 1.00 90.75 230 ALA A CA 1
ATOM 1892 C C . ALA A 1 230 ? -12.526 1.814 7.971 1.00 90.75 230 ALA A C 1
ATOM 1894 O O . ALA A 1 230 ? -11.675 1.763 7.080 1.00 90.75 230 ALA A O 1
ATOM 1895 N N . PRO A 1 231 ? -13.841 1.755 7.683 1.00 89.75 231 PRO A N 1
ATOM 1896 C CA . PRO A 1 231 ? -14.352 1.386 6.360 1.00 89.75 231 PRO A CA 1
ATOM 1897 C C . PRO A 1 231 ? -13.793 2.270 5.239 1.00 89.75 231 PRO A C 1
ATOM 1899 O O . PRO A 1 231 ? -13.462 1.774 4.173 1.00 89.75 231 PRO A O 1
ATOM 1902 N N . LYS A 1 232 ? -13.588 3.567 5.510 1.00 91.31 232 LYS A N 1
ATOM 1903 C CA . LYS A 1 232 ? -13.013 4.532 4.555 1.00 91.31 232 LYS A CA 1
ATOM 1904 C C . LYS A 1 232 ? -11.525 4.317 4.254 1.00 91.31 232 LYS A C 1
ATOM 1906 O O . LYS A 1 232 ? -11.039 4.819 3.249 1.00 91.31 232 LYS A O 1
ATOM 1911 N N . LYS A 1 233 ? -10.790 3.669 5.163 1.00 91.88 233 LYS A N 1
ATOM 1912 C CA . LYS A 1 233 ? -9.345 3.423 5.039 1.00 91.88 233 LYS A CA 1
ATOM 1913 C C . LYS A 1 233 ? -9.031 2.093 4.353 1.00 91.88 233 LYS A C 1
ATOM 1915 O O . LYS A 1 233 ? -7.874 1.880 4.000 1.00 91.88 233 LYS A O 1
ATOM 1920 N N . ARG A 1 234 ? -10.028 1.223 4.171 1.00 90.62 234 ARG A N 1
ATOM 1921 C CA . ARG A 1 234 ? -9.859 -0.038 3.447 1.00 90.62 234 ARG A CA 1
ATOM 1922 C C . ARG A 1 234 ? -9.496 0.225 1.988 1.00 90.62 234 ARG A C 1
ATOM 1924 O O . ARG A 1 234 ? -9.968 1.186 1.377 1.00 90.62 234 ARG A O 1
ATOM 1931 N N . LYS A 1 235 ? -8.697 -0.664 1.406 1.00 92.25 235 LYS A N 1
ATOM 1932 C CA . LYS A 1 235 ? -8.262 -0.585 0.003 1.00 92.25 235 LYS A CA 1
ATOM 1933 C C . LYS A 1 235 ? -9.412 -0.802 -0.979 1.00 92.25 235 LYS A C 1
ATOM 1935 O O . LYS A 1 235 ? -9.373 -0.290 -2.093 1.00 92.25 235 LYS A O 1
ATOM 1940 N N . ASP A 1 236 ? -10.436 -1.543 -0.563 1.00 93.31 236 ASP A N 1
ATOM 1941 C CA . ASP A 1 236 ? -11.609 -1.894 -1.364 1.00 93.31 236 ASP A CA 1
ATOM 1942 C C . ASP A 1 236 ? -12.789 -0.915 -1.225 1.00 93.31 236 ASP A C 1
ATOM 1944 O O . ASP A 1 236 ? -13.834 -1.136 -1.841 1.00 93.31 236 ASP A O 1
ATOM 1948 N N . PHE A 1 237 ? -12.642 0.183 -0.471 1.00 91.69 237 PHE A N 1
ATOM 1949 C CA . PHE A 1 237 ? -13.726 1.144 -0.218 1.00 91.69 237 PHE A CA 1
ATOM 1950 C C . PHE A 1 237 ? -14.294 1.778 -1.500 1.00 91.69 237 PHE A C 1
ATOM 1952 O O . PHE A 1 237 ? -15.500 1.974 -1.611 1.00 91.69 237 PHE A O 1
ATOM 1959 N N . GLY A 1 238 ? -13.440 2.075 -2.484 1.00 90.31 238 GLY A N 1
ATOM 1960 C CA . GLY A 1 238 ? -13.845 2.680 -3.761 1.00 90.31 238 GLY A CA 1
ATOM 1961 C C . GLY A 1 238 ? -14.205 1.683 -4.868 1.00 90.31 238 GLY A C 1
ATOM 1962 O O . GLY A 1 238 ? -14.536 2.102 -5.973 1.00 90.31 238 GLY A O 1
ATOM 1963 N N . LEU A 1 239 ? -14.107 0.376 -4.610 1.00 92.12 239 LEU A N 1
ATOM 1964 C CA . LEU A 1 239 ? -14.292 -0.673 -5.616 1.00 92.12 239 LEU A CA 1
ATOM 1965 C C . LEU A 1 239 ? -15.629 -1.380 -5.374 1.00 92.12 239 LEU A C 1
ATOM 1967 O O . LEU A 1 239 ? -15.846 -1.923 -4.297 1.00 92.12 239 LEU A O 1
ATOM 1971 N N . SER A 1 240 ? -16.540 -1.409 -6.349 1.00 88.88 240 SER A N 1
ATOM 1972 C CA . SER A 1 240 ? -17.884 -1.980 -6.140 1.00 88.88 240 SER A CA 1
ATOM 1973 C C . SER A 1 240 ? -17.913 -3.508 -6.132 1.00 88.88 240 SER A C 1
ATOM 1975 O O . SER A 1 240 ? -18.659 -4.075 -5.352 1.00 88.88 240 SER A O 1
ATOM 1977 N N . ARG A 1 241 ? -17.088 -4.170 -6.954 1.00 90.88 241 ARG A N 1
ATOM 1978 C CA . ARG A 1 241 ? -17.109 -5.633 -7.182 1.00 90.88 241 ARG A CA 1
ATOM 1979 C C . ARG A 1 241 ? -15.895 -6.370 -6.613 1.00 90.88 241 ARG A C 1
ATOM 1981 O O . ARG A 1 241 ? -15.542 -7.446 -7.076 1.00 90.88 241 ARG A O 1
ATOM 1988 N N . VAL A 1 242 ? -15.199 -5.755 -5.658 1.00 94.00 242 VAL A N 1
ATOM 1989 C CA . VAL A 1 242 ? -13.991 -6.332 -5.053 1.00 94.00 242 VAL A CA 1
ATOM 1990 C C . VAL A 1 242 ? -14.106 -6.306 -3.535 1.00 94.00 242 VAL A C 1
ATOM 1992 O O . VAL A 1 242 ? -14.491 -5.287 -2.955 1.00 94.00 242 VAL A O 1
ATOM 1995 N N . ILE A 1 243 ? -13.759 -7.431 -2.918 1.00 93.56 243 ILE A N 1
ATOM 1996 C CA . ILE A 1 243 ? -13.560 -7.599 -1.478 1.00 93.56 243 ILE A CA 1
ATOM 1997 C C . ILE A 1 243 ? -12.092 -7.988 -1.294 1.00 93.56 243 ILE A C 1
ATOM 1999 O O . ILE A 1 243 ? -11.631 -8.960 -1.892 1.00 93.56 243 ILE A O 1
ATOM 2003 N N . ILE A 1 244 ? -11.340 -7.216 -0.505 1.00 92.12 244 ILE A N 1
ATOM 2004 C CA . ILE A 1 244 ? -9.919 -7.490 -0.236 1.00 92.12 244 ILE A CA 1
ATOM 2005 C C . ILE A 1 244 ? -9.769 -7.998 1.198 1.00 92.12 244 ILE A C 1
ATOM 2007 O O . ILE A 1 244 ? -10.166 -7.323 2.145 1.00 92.12 244 ILE A O 1
ATOM 2011 N N . ASN A 1 245 ? -9.140 -9.165 1.366 1.00 90.19 245 ASN A N 1
ATOM 2012 C CA . ASN A 1 245 ? -8.749 -9.663 2.683 1.00 90.19 245 ASN A CA 1
ATOM 2013 C C . ASN A 1 245 ? -7.433 -9.002 3.129 1.00 90.19 245 ASN A C 1
ATOM 2015 O O . ASN A 1 245 ? -6.350 -9.372 2.673 1.00 90.19 245 ASN A O 1
ATOM 2019 N N . GLU A 1 246 ? -7.521 -8.017 4.023 1.00 83.69 246 GLU A N 1
ATOM 2020 C CA . GLU A 1 246 ? -6.355 -7.278 4.525 1.00 83.69 246 GLU A CA 1
ATOM 2021 C C . GLU A 1 246 ? -5.613 -8.000 5.671 1.00 83.69 246 GLU A C 1
ATOM 2023 O O . GLU A 1 246 ? -4.451 -7.682 5.926 1.00 83.69 246 GLU A O 1
ATOM 2028 N N . LYS A 1 247 ? -6.231 -9.010 6.307 1.00 81.81 247 LYS A N 1
ATOM 2029 C CA . LYS A 1 247 ? -5.680 -9.765 7.456 1.00 81.81 247 LYS A CA 1
ATOM 2030 C C . LYS A 1 247 ? -4.836 -10.985 7.066 1.00 81.81 247 LYS A C 1
ATOM 2032 O O . LYS A 1 247 ? -4.111 -11.533 7.887 1.00 81.81 247 LYS A O 1
ATOM 2037 N N . ALA A 1 248 ? -4.861 -11.403 5.800 1.00 74.19 248 ALA A N 1
ATOM 2038 C CA . ALA A 1 248 ? -4.190 -12.630 5.349 1.00 74.19 248 ALA A CA 1
ATOM 2039 C C . ALA A 1 248 ? -2.653 -12.635 5.525 1.00 74.19 248 ALA A C 1
ATOM 2041 O O . ALA A 1 248 ? -2.025 -13.689 5.451 1.00 74.19 248 ALA A O 1
ATOM 2042 N N . LEU A 1 249 ? -2.026 -11.471 5.726 1.00 70.06 249 LEU A N 1
ATOM 2043 C CA . LEU A 1 249 ? -0.568 -11.322 5.697 1.00 70.06 249 LEU A CA 1
ATOM 2044 C C . LEU A 1 249 ? 0.112 -11.433 7.073 1.00 70.06 249 LEU A C 1
ATOM 2046 O O . LEU A 1 249 ? 1.335 -11.295 7.136 1.00 70.06 249 LEU A O 1
ATOM 2050 N N . GLU A 1 250 ? -0.630 -11.675 8.158 1.00 68.69 250 GLU A N 1
ATOM 2051 C CA . GLU A 1 250 ? -0.081 -11.703 9.527 1.00 68.69 250 GLU A CA 1
ATOM 2052 C C . GLU A 1 250 ? 1.008 -12.774 9.723 1.00 68.69 250 GLU A C 1
ATOM 2054 O O . GLU A 1 250 ? 1.968 -12.553 10.463 1.00 68.69 250 GLU A O 1
ATOM 2059 N N . ASN A 1 251 ? 0.933 -13.875 8.967 1.00 68.50 251 ASN A N 1
ATOM 2060 C CA . ASN A 1 251 ? 1.877 -14.995 9.043 1.00 68.50 251 ASN A CA 1
ATOM 2061 C C . ASN A 1 251 ? 3.094 -14.863 8.110 1.00 68.50 251 ASN A C 1
ATOM 2063 O O . ASN A 1 251 ? 3.903 -15.787 8.015 1.00 68.50 251 ASN A O 1
ATOM 2067 N N . ASN A 1 252 ? 3.252 -13.744 7.399 1.00 69.69 252 ASN A N 1
ATOM 2068 C CA . ASN A 1 252 ? 4.369 -13.599 6.473 1.00 69.69 252 ASN A CA 1
ATOM 2069 C C . ASN A 1 252 ? 5.685 -13.306 7.195 1.00 69.69 252 ASN A C 1
ATOM 2071 O O . ASN A 1 252 ? 5.767 -12.474 8.101 1.00 69.69 252 ASN A O 1
ATOM 2075 N N . ILE A 1 253 ? 6.745 -13.962 6.722 1.00 75.06 253 ILE A N 1
ATOM 2076 C CA . ILE A 1 253 ? 8.123 -13.755 7.164 1.00 75.06 253 ILE A CA 1
ATOM 2077 C C . ILE A 1 253 ? 8.461 -12.267 7.005 1.00 75.06 253 ILE A C 1
ATOM 2079 O O . ILE A 1 253 ? 8.586 -11.754 5.892 1.00 75.06 253 ILE A O 1
ATOM 2083 N N . LYS A 1 254 ? 8.610 -11.558 8.128 1.00 75.88 254 LYS A N 1
ATOM 2084 C CA . LYS A 1 254 ? 9.015 -10.148 8.145 1.00 75.88 254 LYS A CA 1
ATOM 2085 C C . LYS A 1 254 ? 10.476 -10.047 7.704 1.00 75.88 254 LYS A C 1
ATOM 2087 O O . LYS A 1 254 ? 11.387 -10.154 8.524 1.00 75.88 254 LYS A O 1
ATOM 2092 N N . VAL A 1 255 ? 10.714 -9.846 6.410 1.00 78.25 255 VAL A N 1
ATOM 2093 C CA . VAL A 1 255 ? 12.061 -9.596 5.882 1.00 78.25 255 VAL A CA 1
ATOM 2094 C C . VAL A 1 255 ? 12.458 -8.161 6.218 1.00 78.25 255 VAL A C 1
ATOM 2096 O O . VAL A 1 255 ? 11.797 -7.205 5.812 1.00 78.25 255 VAL A O 1
ATOM 2099 N N . LYS A 1 256 ? 13.537 -8.002 6.989 1.00 88.25 256 LYS A N 1
ATOM 2100 C CA . LYS A 1 256 ? 14.114 -6.685 7.273 1.00 88.25 256 LYS A CA 1
ATOM 2101 C C . LYS A 1 256 ? 14.864 -6.180 6.043 1.00 88.25 256 LYS A C 1
ATOM 2103 O O . LYS A 1 256 ? 15.565 -6.942 5.380 1.00 88.25 256 LYS A O 1
ATOM 2108 N N . LEU A 1 257 ? 14.729 -4.887 5.771 1.00 91.44 257 LEU A N 1
ATOM 2109 C CA . LEU A 1 257 ? 15.456 -4.220 4.698 1.00 91.44 257 LEU A CA 1
ATOM 2110 C C . LEU A 1 257 ? 16.970 -4.264 4.982 1.00 91.44 257 LEU A C 1
ATOM 2112 O O . LEU A 1 257 ? 17.367 -3.979 6.118 1.00 91.44 257 LEU A O 1
ATOM 2116 N N . PRO A 1 258 ? 17.821 -4.606 3.998 1.00 94.31 258 PRO A N 1
ATOM 2117 C CA . PRO A 1 258 ? 19.267 -4.542 4.176 1.00 94.31 258 PRO A CA 1
ATOM 2118 C C . PRO A 1 258 ? 19.753 -3.124 4.493 1.00 94.31 258 PRO A C 1
ATOM 2120 O O . PRO A 1 258 ? 19.153 -2.133 4.073 1.00 94.31 258 PRO A O 1
ATOM 2123 N N . TYR A 1 259 ? 20.868 -3.030 5.221 1.00 94.81 259 TYR A N 1
ATOM 2124 C CA . TYR A 1 259 ? 21.460 -1.748 5.604 1.00 94.81 259 TYR A CA 1
ATOM 2125 C C . TYR A 1 259 ? 21.783 -0.875 4.381 1.00 94.81 259 TYR A C 1
ATOM 2127 O O . TYR A 1 259 ? 22.329 -1.360 3.391 1.00 94.81 259 TYR A O 1
ATOM 2135 N N . GLY A 1 260 ? 21.489 0.423 4.483 1.00 94.25 260 GLY A N 1
ATOM 2136 C CA . GLY A 1 260 ? 21.848 1.422 3.475 1.00 94.25 260 GLY A CA 1
ATOM 2137 C C . GLY A 1 260 ? 20.953 1.465 2.233 1.00 94.25 260 GLY A C 1
ATOM 2138 O O . GLY A 1 260 ? 21.200 2.298 1.370 1.00 94.25 260 GLY A O 1
ATOM 2139 N N . PHE A 1 261 ? 19.921 0.622 2.142 1.00 94.75 261 PHE A N 1
ATOM 2140 C CA . PHE A 1 261 ? 18.938 0.672 1.057 1.00 94.75 261 PHE A CA 1
ATOM 2141 C C . PHE A 1 261 ? 17.642 1.338 1.511 1.00 94.75 261 PHE A C 1
ATOM 2143 O O . PHE A 1 261 ? 17.217 1.166 2.655 1.00 94.75 261 PHE A O 1
ATOM 2150 N N . THR A 1 262 ? 16.970 2.047 0.601 1.00 94.62 262 THR A N 1
ATOM 2151 C CA . THR A 1 262 ? 15.548 2.382 0.768 1.00 94.62 262 THR A CA 1
ATOM 2152 C C . THR A 1 262 ? 14.665 1.240 0.252 1.00 94.62 262 THR A C 1
ATOM 2154 O O . THR A 1 262 ? 15.089 0.422 -0.566 1.00 94.62 262 THR A O 1
ATOM 2157 N N . LYS A 1 263 ? 13.412 1.155 0.724 1.00 92.00 263 LYS A N 1
ATOM 2158 C CA . LYS A 1 263 ? 12.488 0.078 0.320 1.00 92.00 263 LYS A CA 1
ATOM 2159 C C . LYS A 1 263 ? 12.298 0.034 -1.200 1.00 92.00 263 LYS A C 1
ATOM 2161 O O . LYS A 1 263 ? 12.402 -1.031 -1.797 1.00 92.00 263 LYS A O 1
ATOM 2166 N N . SER A 1 264 ? 12.086 1.197 -1.817 1.00 93.75 264 SER A N 1
ATOM 2167 C CA . SER A 1 264 ? 11.875 1.303 -3.264 1.00 93.75 264 SER A CA 1
ATOM 2168 C C . SER A 1 264 ? 13.112 0.898 -4.065 1.00 93.75 264 SER A C 1
ATOM 2170 O O . SER A 1 264 ? 12.974 0.256 -5.104 1.00 93.75 264 SER A O 1
ATOM 2172 N N . GLU A 1 265 ? 14.311 1.254 -3.600 1.00 94.88 265 GLU A N 1
ATOM 2173 C CA . GLU A 1 265 ? 15.561 0.848 -4.251 1.00 94.88 265 GLU A CA 1
ATOM 2174 C C . GLU A 1 265 ? 15.762 -0.662 -4.172 1.00 94.88 265 GLU A C 1
ATOM 2176 O O . GLU A 1 265 ? 16.143 -1.292 -5.159 1.00 94.88 265 GLU A O 1
ATOM 2181 N N . TYR A 1 266 ? 15.484 -1.244 -3.007 1.00 94.56 266 TYR A N 1
ATOM 2182 C CA . TYR A 1 266 ? 15.650 -2.671 -2.793 1.00 94.56 266 TYR A CA 1
ATOM 2183 C C . TYR A 1 266 ? 14.660 -3.497 -3.618 1.00 94.56 266 TYR A C 1
ATOM 2185 O O . TYR A 1 266 ? 15.062 -4.464 -4.259 1.00 94.56 266 TYR A O 1
ATOM 2193 N N . GLU A 1 267 ? 13.393 -3.084 -3.685 1.00 93.69 267 GLU A N 1
ATOM 2194 C CA . GLU A 1 267 ? 12.393 -3.709 -4.558 1.00 93.69 267 GLU A CA 1
ATOM 2195 C C . GLU A 1 267 ? 12.796 -3.611 -6.034 1.00 93.69 267 GLU A C 1
ATOM 2197 O O . GLU A 1 267 ? 12.755 -4.607 -6.754 1.00 93.69 267 GLU A O 1
ATOM 2202 N N . ALA A 1 268 ? 13.261 -2.441 -6.487 1.00 93.94 268 ALA A N 1
ATOM 2203 C CA . ALA A 1 268 ? 13.756 -2.275 -7.852 1.00 93.94 268 ALA A CA 1
ATOM 2204 C C . ALA A 1 268 ? 14.951 -3.194 -8.150 1.00 93.94 268 ALA A C 1
ATOM 2206 O O . ALA A 1 268 ? 15.062 -3.705 -9.262 1.00 93.94 268 ALA A O 1
ATOM 2207 N N . TRP A 1 269 ? 15.823 -3.426 -7.165 1.00 91.62 269 TRP A N 1
ATOM 2208 C CA . TRP A 1 269 ? 16.948 -4.347 -7.294 1.00 91.62 269 TRP A CA 1
ATOM 2209 C C . TRP A 1 269 ? 16.507 -5.816 -7.337 1.00 91.62 269 TRP A C 1
ATOM 2211 O O . TRP A 1 269 ? 16.978 -6.558 -8.197 1.00 91.62 269 TRP A O 1
ATOM 2221 N N . LEU A 1 270 ? 15.568 -6.227 -6.478 1.00 91.50 270 LEU A N 1
ATOM 2222 C CA . LEU A 1 270 ? 14.997 -7.580 -6.476 1.00 91.50 270 LEU A CA 1
ATOM 2223 C C . LEU A 1 270 ? 14.220 -7.902 -7.757 1.00 91.50 270 LEU A C 1
ATOM 2225 O O . LEU A 1 270 ? 14.241 -9.038 -8.224 1.00 91.50 270 LEU A O 1
ATOM 2229 N N . ASN A 1 271 ? 13.581 -6.898 -8.357 1.00 93.12 271 ASN A N 1
ATOM 2230 C CA . ASN A 1 271 ? 12.835 -7.045 -9.605 1.00 93.12 271 ASN A CA 1
ATOM 2231 C C . ASN A 1 271 ? 13.734 -7.285 -10.833 1.00 93.12 271 ASN A C 1
ATOM 2233 O O . ASN A 1 271 ? 13.219 -7.516 -11.926 1.00 93.12 271 ASN A O 1
ATOM 2237 N N . ILE A 1 272 ? 15.064 -7.233 -10.691 1.00 92.44 272 ILE A N 1
ATOM 2238 C CA . ILE A 1 272 ? 16.015 -7.533 -11.767 1.00 92.44 272 ILE A CA 1
ATOM 2239 C C . ILE A 1 272 ? 16.371 -9.031 -11.708 1.00 92.44 272 ILE A C 1
ATOM 2241 O O . ILE A 1 272 ? 17.142 -9.441 -10.837 1.00 92.44 272 ILE A O 1
ATOM 2245 N N . PRO A 1 273 ? 15.874 -9.877 -12.634 1.00 93.69 273 PRO A N 1
ATOM 2246 C CA . PRO A 1 273 ? 16.114 -11.317 -12.581 1.00 93.69 273 PRO A CA 1
ATOM 2247 C C . PRO A 1 273 ? 17.564 -11.660 -12.943 1.00 93.69 273 PRO A C 1
ATOM 2249 O O . PRO A 1 273 ? 17.946 -11.657 -14.110 1.00 93.69 273 PRO A O 1
ATOM 2252 N N . VAL A 1 274 ? 18.394 -12.033 -11.971 1.00 90.62 274 VAL A N 1
ATOM 2253 C CA . VAL A 1 274 ? 19.784 -12.457 -12.233 1.00 90.62 274 VAL A CA 1
ATOM 2254 C C . VAL A 1 274 ? 19.825 -13.922 -12.691 1.00 90.62 274 VAL A C 1
ATOM 2256 O O . VAL A 1 274 ? 20.396 -14.790 -12.037 1.00 90.62 274 VAL A O 1
ATOM 2259 N N . THR A 1 275 ? 19.199 -14.225 -13.829 1.00 92.94 275 THR A N 1
ATOM 2260 C CA . THR A 1 275 ? 19.169 -15.576 -14.408 1.00 92.94 275 THR A CA 1
ATOM 2261 C C . THR A 1 275 ? 19.684 -15.583 -15.845 1.00 92.94 275 THR A C 1
ATOM 2263 O O . THR A 1 275 ? 19.616 -14.589 -16.571 1.00 92.94 275 THR A O 1
ATOM 2266 N N . ARG A 1 276 ? 20.217 -16.732 -16.282 1.00 93.00 276 ARG A N 1
ATOM 2267 C CA . ARG A 1 276 ? 20.695 -16.921 -17.663 1.00 93.00 276 ARG A CA 1
ATOM 2268 C C . ARG A 1 276 ? 19.549 -16.939 -18.681 1.00 93.00 276 ARG A C 1
ATOM 2270 O O . ARG A 1 276 ? 19.780 -16.644 -19.845 1.00 93.00 276 ARG A O 1
ATOM 2277 N N . GLN A 1 277 ? 18.342 -17.303 -18.251 1.00 94.31 277 GLN A N 1
ATOM 2278 C CA . GLN A 1 277 ? 17.157 -17.393 -19.109 1.00 94.31 277 GLN A CA 1
ATOM 2279 C C . GLN A 1 277 ? 16.565 -16.011 -19.413 1.00 94.31 277 GLN A C 1
ATOM 2281 O O . GLN A 1 277 ? 16.112 -15.777 -20.527 1.00 94.31 277 GLN A O 1
ATOM 2286 N N . ALA A 1 278 ? 16.608 -15.084 -18.451 1.00 93.38 278 ALA A N 1
ATOM 2287 C CA . ALA A 1 278 ? 16.029 -13.752 -18.616 1.00 93.38 278 ALA A CA 1
ATOM 2288 C C . ALA A 1 278 ? 16.890 -12.807 -19.475 1.00 93.38 278 ALA A C 1
ATOM 2290 O O . ALA A 1 278 ? 16.372 -11.875 -20.088 1.00 93.38 278 ALA A O 1
ATOM 2291 N N . TYR A 1 279 ? 18.208 -13.026 -19.536 1.00 94.75 279 TYR A N 1
ATOM 2292 C CA . TYR A 1 279 ? 19.144 -12.119 -20.200 1.00 94.75 279 TYR A CA 1
ATOM 2293 C C . TYR A 1 279 ? 20.079 -12.830 -21.175 1.00 94.75 279 TYR A C 1
ATOM 2295 O O . TYR A 1 279 ? 20.458 -13.982 -20.988 1.00 94.75 279 TYR A O 1
ATOM 2303 N N . SER A 1 280 ? 20.555 -12.099 -22.191 1.00 94.81 280 SER A N 1
ATOM 2304 C CA . SER A 1 280 ? 21.599 -12.621 -23.082 1.00 94.81 280 SER A CA 1
ATOM 2305 C C . SER A 1 280 ? 22.846 -13.038 -22.296 1.00 94.81 280 SER A C 1
ATOM 2307 O O . SER A 1 280 ? 23.216 -12.402 -21.303 1.00 94.81 280 SER A O 1
ATOM 2309 N N . HIS A 1 281 ? 23.552 -14.053 -22.797 1.00 91.12 281 HIS A N 1
ATOM 2310 C CA . HIS A 1 281 ? 24.733 -14.608 -22.133 1.00 91.12 281 HIS A CA 1
ATOM 2311 C C . HIS A 1 281 ? 25.769 -13.536 -21.752 1.00 91.12 281 HIS A C 1
ATOM 2313 O O . HIS A 1 281 ? 26.304 -13.562 -20.651 1.00 91.12 281 HIS A O 1
ATOM 2319 N N . LYS A 1 282 ? 25.977 -12.517 -22.601 1.00 91.94 282 LYS A N 1
ATOM 2320 C CA . LYS A 1 282 ? 26.904 -11.401 -22.329 1.00 91.94 282 LYS A CA 1
ATOM 2321 C C . LYS A 1 282 ? 26.465 -10.503 -21.167 1.00 91.94 282 LYS A C 1
ATOM 2323 O O . LYS A 1 282 ? 27.310 -9.912 -20.498 1.00 91.94 282 LYS A O 1
ATOM 2328 N N . ILE A 1 283 ? 25.161 -10.306 -20.978 1.00 92.12 283 ILE A N 1
ATOM 2329 C CA . ILE A 1 283 ? 24.622 -9.502 -19.872 1.00 92.12 283 ILE A CA 1
ATOM 2330 C C . ILE A 1 283 ? 24.731 -10.299 -18.570 1.00 92.12 283 ILE A C 1
ATOM 2332 O O . ILE A 1 283 ? 25.272 -9.787 -17.594 1.00 92.12 283 ILE A O 1
ATOM 2336 N N . PHE A 1 284 ? 24.317 -11.566 -18.593 1.00 92.94 284 PHE A N 1
ATOM 2337 C CA . PHE A 1 284 ? 24.442 -12.482 -17.461 1.00 92.94 284 PHE A CA 1
ATOM 2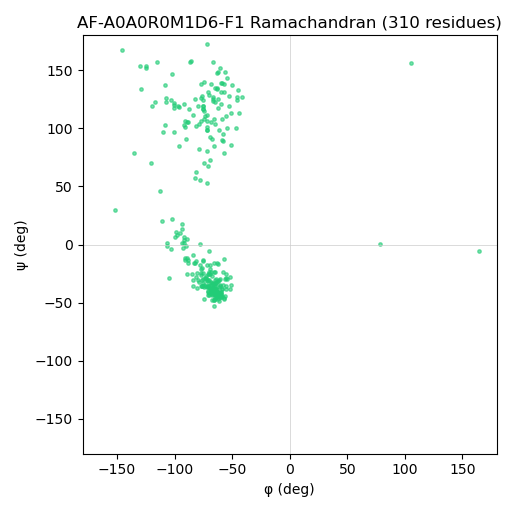338 C C . PHE A 1 284 ? 25.896 -12.632 -16.990 1.00 92.94 284 PHE A C 1
ATOM 2340 O O . PHE A 1 284 ? 26.208 -12.441 -15.816 1.00 92.94 284 PHE A O 1
ATOM 2347 N N . ASP A 1 285 ? 26.818 -12.843 -17.929 1.00 91.31 285 ASP A N 1
ATOM 2348 C CA . ASP A 1 285 ? 28.250 -12.909 -17.649 1.00 91.31 285 ASP A CA 1
ATOM 2349 C C . ASP A 1 285 ? 28.783 -11.634 -16.992 1.00 91.31 285 ASP A C 1
ATOM 2351 O O . ASP A 1 285 ? 29.687 -11.710 -16.162 1.00 91.31 285 ASP A O 1
ATOM 2355 N N . ARG A 1 286 ? 28.255 -10.454 -17.346 1.00 89.56 286 ARG A N 1
ATOM 2356 C CA . ARG A 1 286 ? 28.643 -9.194 -16.696 1.00 89.56 286 ARG A CA 1
ATOM 2357 C C . ARG A 1 286 ? 28.179 -9.129 -15.246 1.00 89.56 286 ARG A C 1
ATOM 2359 O O . ARG A 1 286 ? 28.936 -8.617 -14.426 1.00 89.56 286 ARG A O 1
ATOM 2366 N N . PHE A 1 287 ? 26.991 -9.648 -14.932 1.00 88.31 287 PHE A N 1
ATOM 2367 C CA . PHE A 1 287 ? 26.511 -9.716 -13.551 1.00 88.31 287 PHE A CA 1
ATOM 2368 C C . PHE A 1 287 ? 27.413 -10.604 -12.685 1.00 88.31 287 PHE A C 1
ATOM 2370 O O . PHE A 1 287 ? 27.768 -10.203 -11.583 1.00 88.31 287 PHE A O 1
ATOM 2377 N N . ILE A 1 288 ? 27.874 -11.744 -13.211 1.00 87.12 288 ILE A N 1
ATOM 2378 C CA . ILE A 1 288 ? 28.720 -12.691 -12.461 1.00 87.12 288 ILE A CA 1
ATOM 2379 C C . ILE A 1 288 ? 30.197 -12.267 -12.411 1.00 87.12 288 ILE A C 1
ATOM 2381 O O . ILE A 1 288 ? 30.873 -12.460 -11.404 1.00 87.12 288 ILE A O 1
ATOM 2385 N N . LYS A 1 289 ? 30.752 -11.699 -13.491 1.00 82.25 289 LYS A N 1
ATOM 2386 C CA . LYS A 1 289 ? 32.202 -11.424 -13.591 1.00 82.25 289 LYS A CA 1
ATOM 2387 C C . LYS A 1 289 ? 32.672 -10.222 -12.765 1.00 82.25 289 LYS A C 1
ATOM 2389 O O . LYS A 1 289 ? 33.883 -10.068 -12.586 1.00 82.25 289 LYS A O 1
ATOM 2394 N N . LYS A 1 290 ? 31.765 -9.375 -12.270 1.00 67.94 290 LYS A N 1
ATOM 2395 C CA . LYS A 1 290 ? 32.079 -8.160 -11.501 1.00 67.94 290 LYS A CA 1
ATOM 2396 C C . LYS A 1 290 ? 32.526 -8.522 -10.072 1.00 67.94 290 LYS A C 1
ATOM 2398 O O . LYS A 1 290 ? 31.800 -8.313 -9.114 1.00 67.94 290 LYS A O 1
ATOM 2403 N N . GLY A 1 291 ? 33.717 -9.102 -9.948 1.00 62.28 291 GLY A N 1
ATOM 2404 C CA . GLY A 1 291 ? 34.274 -9.568 -8.672 1.00 62.28 291 GLY A CA 1
ATOM 2405 C C . GLY A 1 291 ? 35.458 -10.528 -8.797 1.00 62.28 291 GLY A C 1
ATOM 2406 O O . GLY A 1 291 ? 36.067 -10.866 -7.788 1.00 62.28 291 GLY A O 1
ATOM 2407 N N . LYS A 1 292 ? 35.831 -10.958 -10.013 1.00 62.19 292 LYS A N 1
ATOM 2408 C CA . LYS A 1 292 ? 37.061 -11.741 -10.192 1.00 62.19 292 LYS A CA 1
ATOM 2409 C C . LYS A 1 292 ? 38.251 -10.915 -9.706 1.00 62.19 292 LYS A C 1
ATOM 2411 O O . LYS A 1 292 ? 38.467 -9.809 -10.204 1.00 62.19 292 LYS A O 1
ATOM 2416 N N . ALA A 1 293 ? 38.971 -11.460 -8.724 1.00 61.66 293 ALA A N 1
ATOM 2417 C CA . ALA A 1 293 ? 40.144 -10.850 -8.123 1.00 61.66 293 ALA A CA 1
ATOM 2418 C C . ALA A 1 293 ? 41.063 -10.312 -9.224 1.00 61.66 293 ALA A C 1
ATOM 2420 O O . ALA A 1 293 ? 41.460 -11.048 -10.134 1.00 61.66 293 ALA A O 1
ATOM 2421 N N . LYS A 1 294 ? 41.389 -9.017 -9.153 1.00 62.72 294 LYS A N 1
ATOM 2422 C CA . LYS A 1 294 ? 42.564 -8.509 -9.859 1.00 62.72 294 LYS A CA 1
ATOM 2423 C C . LYS A 1 294 ? 43.714 -9.410 -9.408 1.00 62.72 294 LYS A C 1
ATOM 2425 O O . LYS A 1 294 ? 43.857 -9.625 -8.204 1.00 62.72 294 LYS A O 1
ATOM 2430 N N . LYS A 1 295 ? 44.467 -9.992 -10.351 1.00 64.81 295 LYS A N 1
ATOM 2431 C CA . LYS A 1 295 ? 45.724 -10.683 -10.016 1.00 64.81 295 LYS A CA 1
ATOM 2432 C C . LYS A 1 295 ? 46.473 -9.778 -9.043 1.00 64.81 295 LYS A C 1
ATOM 2434 O O . LYS A 1 295 ? 46.484 -8.573 -9.289 1.00 64.81 295 LYS A O 1
ATOM 2439 N N . GLN A 1 296 ? 46.989 -10.335 -7.947 1.00 61.25 296 GLN A N 1
ATOM 2440 C CA . GLN A 1 296 ? 47.754 -9.571 -6.967 1.00 61.25 296 GLN A CA 1
ATOM 2441 C C . GLN A 1 296 ? 48.883 -8.870 -7.726 1.00 61.25 296 GLN A C 1
ATOM 2443 O O . GLN A 1 296 ? 49.843 -9.506 -8.150 1.00 61.25 296 GLN A O 1
ATOM 2448 N N . VAL A 1 297 ? 48.694 -7.586 -8.011 1.00 64.62 297 VAL A N 1
ATOM 2449 C CA . VAL A 1 297 ? 49.786 -6.720 -8.421 1.00 64.62 297 VAL A CA 1
ATOM 2450 C C . VAL A 1 297 ? 50.510 -6.447 -7.107 1.00 64.62 297 VAL A C 1
ATOM 2452 O O . VAL A 1 297 ? 49.816 -6.117 -6.136 1.00 64.62 297 VAL A O 1
ATOM 2455 N N . PRO A 1 298 ? 51.833 -6.666 -7.017 1.00 67.44 298 PRO A N 1
ATOM 2456 C CA . PRO A 1 298 ? 52.573 -6.243 -5.837 1.00 67.44 298 PRO A CA 1
ATOM 2457 C C . PRO A 1 298 ? 52.213 -4.782 -5.565 1.00 67.44 298 PRO A C 1
ATOM 2459 O O . PRO A 1 298 ? 52.025 -4.003 -6.501 1.00 67.44 298 PRO A O 1
ATOM 2462 N N . MET A 1 299 ? 51.984 -4.448 -4.296 1.00 63.41 299 MET A N 1
ATOM 2463 C CA . MET A 1 299 ? 51.638 -3.092 -3.871 1.00 63.41 299 MET A CA 1
ATOM 2464 C C . MET A 1 299 ? 52.877 -2.207 -4.010 1.00 63.41 299 MET A C 1
ATOM 2466 O O . MET A 1 299 ? 53.453 -1.777 -3.016 1.00 63.41 299 MET A O 1
ATOM 2470 N N . ASP A 1 300 ? 53.303 -1.970 -5.245 1.00 65.00 300 ASP A N 1
ATOM 2471 C CA . ASP A 1 300 ? 54.289 -0.957 -5.550 1.00 65.00 300 ASP A CA 1
ATOM 2472 C C . ASP A 1 300 ? 53.625 0.372 -5.200 1.00 65.00 300 ASP A C 1
ATOM 2474 O O . ASP A 1 300 ? 52.503 0.679 -5.625 1.00 65.00 300 ASP A O 1
ATOM 2478 N N . THR A 1 301 ? 54.284 1.104 -4.309 1.00 62.44 301 THR A N 1
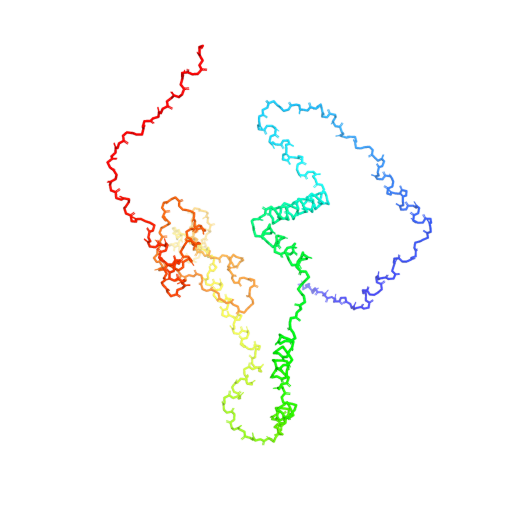ATOM 2479 C CA . THR A 1 301 ? 53.850 2.399 -3.806 1.00 62.44 301 THR A CA 1
ATOM 2480 C C . THR A 1 301 ? 53.403 3.274 -4.968 1.00 62.44 301 THR A C 1
ATOM 2482 O O . THR A 1 301 ? 54.139 3.461 -5.935 1.00 62.44 301 THR A O 1
ATOM 2485 N N . ILE A 1 302 ? 52.185 3.812 -4.887 1.00 65.56 302 ILE A N 1
ATOM 2486 C CA . ILE A 1 302 ? 51.716 4.824 -5.832 1.00 65.56 302 ILE A CA 1
ATOM 2487 C C . ILE A 1 302 ? 52.566 6.071 -5.571 1.00 65.56 302 ILE A C 1
ATOM 2489 O O . ILE A 1 302 ? 52.249 6.875 -4.697 1.00 65.56 302 ILE A O 1
ATOM 2493 N N . GLU A 1 303 ? 53.684 6.197 -6.279 1.00 63.34 303 GLU A N 1
ATOM 2494 C CA . GLU A 1 303 ? 54.526 7.384 -6.224 1.00 63.34 303 GLU A CA 1
ATOM 2495 C C . GLU A 1 303 ? 53.768 8.548 -6.872 1.00 63.34 303 GLU A C 1
ATOM 2497 O O . GLU A 1 303 ? 53.617 8.633 -8.094 1.00 63.34 303 GLU A O 1
ATOM 2502 N N . PHE A 1 304 ? 53.265 9.461 -6.042 1.00 60.47 304 PHE A N 1
ATOM 2503 C CA . PHE A 1 304 ? 52.814 10.765 -6.507 1.00 60.47 304 PHE A CA 1
ATOM 2504 C C . PHE A 1 304 ? 54.052 11.585 -6.871 1.00 60.47 304 PHE A C 1
ATOM 2506 O O . PHE A 1 304 ? 54.696 12.164 -6.001 1.00 60.47 304 PHE A O 1
ATOM 2513 N N . LYS A 1 305 ? 54.391 11.646 -8.163 1.00 57.62 305 LYS A N 1
ATOM 2514 C CA . LYS A 1 305 ? 55.357 12.632 -8.659 1.00 57.62 305 LYS A CA 1
ATOM 2515 C C . LYS A 1 305 ? 54.762 14.026 -8.469 1.00 57.62 305 LYS A C 1
ATOM 2517 O O . LYS A 1 305 ? 53.857 14.427 -9.199 1.00 57.62 305 LYS A O 1
ATOM 2522 N N . SER A 1 306 ? 55.237 14.742 -7.458 1.00 58.34 306 SER A N 1
ATOM 2523 C CA . SER A 1 306 ? 54.976 16.165 -7.293 1.00 58.34 306 SER A CA 1
ATOM 2524 C C . SER A 1 306 ? 55.799 16.930 -8.333 1.00 58.34 306 SER A C 1
ATOM 2526 O O . SER A 1 306 ? 57.022 16.969 -8.236 1.00 58.34 306 SER A O 1
ATOM 2528 N N . ASN A 1 307 ? 55.144 17.526 -9.331 1.00 62.12 307 ASN A N 1
ATOM 2529 C CA . ASN A 1 307 ? 55.777 18.470 -10.259 1.00 62.12 307 ASN A CA 1
ATOM 2530 C C . ASN A 1 307 ? 56.053 19.793 -9.522 1.00 62.12 307 ASN A C 1
ATOM 2532 O O . ASN A 1 307 ? 55.248 20.717 -9.615 1.00 62.12 307 ASN A O 1
ATOM 2536 N N . VAL A 1 308 ? 57.132 19.867 -8.740 1.00 60.16 308 VAL A N 1
ATOM 2537 C CA . VAL A 1 308 ? 57.533 21.100 -8.028 1.00 60.16 308 VAL A CA 1
ATOM 2538 C C . VAL A 1 308 ? 58.762 21.770 -8.667 1.00 60.16 308 VAL A C 1
ATOM 2540 O O . VAL A 1 308 ? 59.144 22.853 -8.247 1.00 60.16 308 VAL A O 1
ATOM 2543 N N . ASP A 1 309 ? 59.310 21.229 -9.757 1.00 56.94 309 ASP A N 1
ATOM 2544 C CA . ASP A 1 309 ? 60.581 21.725 -10.316 1.00 56.94 309 ASP A CA 1
ATOM 2545 C C . ASP A 1 309 ? 60.451 22.761 -11.458 1.00 56.94 309 ASP A C 1
ATOM 2547 O O . ASP A 1 309 ? 61.456 23.123 -12.056 1.00 56.94 309 ASP A O 1
ATOM 2551 N N . ASP A 1 310 ? 59.259 23.306 -11.739 1.00 56.19 310 ASP A N 1
ATOM 2552 C CA . ASP A 1 310 ? 59.050 24.281 -12.838 1.00 56.19 310 ASP A CA 1
ATOM 2553 C C . ASP A 1 310 ? 58.929 25.755 -12.379 1.00 56.19 310 ASP A C 1
ATOM 2555 O O . ASP A 1 310 ? 58.370 26.592 -13.091 1.00 56.19 310 ASP A O 1
ATOM 2559 N N . ILE A 1 311 ? 59.433 26.116 -11.192 1.00 54.84 311 ILE A N 1
ATOM 2560 C CA . ILE A 1 311 ? 59.505 27.525 -10.758 1.00 54.84 311 ILE A CA 1
ATOM 2561 C C . ILE A 1 311 ? 60.870 27.817 -10.129 1.00 54.84 311 ILE A C 1
ATOM 2563 O O . ILE A 1 311 ? 60.971 27.896 -8.908 1.00 54.84 311 ILE A O 1
ATOM 2567 N N . LEU A 1 312 ? 61.899 28.008 -10.958 1.00 43.28 312 LEU A N 1
ATOM 2568 C CA . LEU A 1 312 ? 63.038 28.886 -10.661 1.00 43.28 312 LEU A CA 1
ATOM 2569 C C . LEU A 1 312 ? 63.557 29.535 -11.946 1.00 43.28 312 LEU A C 1
ATOM 2571 O O . LEU A 1 312 ? 63.865 28.788 -12.902 1.00 43.28 312 LEU A O 1
#

Organism: NCBI:txid146866

Radius of gyration: 40.8 Å; Cα contacts (8 Å, |Δi|>4): 80; chains: 1; bounding box: 108×82×111 Å

Secondary structure (DSSP, 8-state):
-------PPPPHHHHHHHHTSSS---HHHHHHHHHHHHHHHSS--TT----------SHHHHHHHHHHHHHTS-HHHHHHHHHHHHHHHHHHHHHHHHHSHHHHHHHHHHHHHHH------THHHHHHHHHHHHHT---HHHHHHHHHHT-----------TTHHHHHHHHHSHHHHHHHHHHHHHHHHHHHS-EEEEEE---GGGGS-TTS-----TTTEEEEEEP---GGGSTTTT-SS----SSTTTTS--PPPPTT--HHHHHHHHTS--STTTS-HHHHHHHHHTT------------------S--

pLDDT: mean 70.98, std 17.4, range [35.5, 95.12]

Sequence (312 aa):
MSREKNNKLLTLDDLNNQRNIYEDYTKDDQQALRALLQQDIEKPDDQSYKIKTIVPRNELERNMLNSLKNDKKDFIQIANEKVKIAEFDKKMKRIKNIKSRSYRKHLKMSKKRKTNELEVPDHILENISEQKKEKAFYNEEMAAKVGKIMKIDLEESESTDSECDLMKNDSENFDDHLNLFNMEKKEIVDKDKPKEDVNVLPGWGNWGGRTLETIQTSANTIKTFEDGIAPKKRKDFGLSRVIINEKALENNIKVKLPYGFTKSEYEAWLNIPVTRQAYSHKIFDRFIKKGKAKKQVPMDTIEFKSNVDDIL

Nearest PDB structures (foldseek):
  7mqa-assembly1_SS  TM=3.009E-01  e=2.609E-03  Homo sapiens
  6rxt-assembly1_UN  TM=3.251E-01  e=6.828E-01  Thermochaetoides thermophila
  6rxu-assembly1_UN  TM=2.890E-01  e=6.395E-01  Thermochaetoides thermophila
  5oql-assembly1_K  TM=3.184E-01  e=3.080E+00  Thermochaetoides thermophila DSM 1495

Solvent-accessible surface area (backbone atoms only — not comparable to full-atom values): 20155 Å² total; per-residue (Å²): 137,87,81,86,80,84,80,80,78,84,52,78,67,63,59,56,60,61,69,70,70,80,78,82,73,51,75,65,53,56,49,52,52,51,51,53,57,46,57,72,68,66,58,75,71,91,76,71,72,81,72,67,83,78,74,64,88,48,72,68,51,46,52,52,54,52,49,58,57,59,73,66,54,49,71,68,56,54,52,52,52,52,51,53,50,53,52,50,51,51,50,50,52,50,50,50,48,60,71,29,73,65,45,52,48,52,54,52,53,53,50,52,56,67,73,44,82,66,82,74,63,68,75,60,57,54,57,54,52,52,57,50,57,65,71,61,71,67,56,69,68,56,54,56,53,57,61,56,69,76,62,69,77,84,67,89,70,85,67,88,49,80,69,62,51,57,60,54,55,52,64,75,41,45,66,60,56,51,49,53,49,53,51,54,46,49,54,53,47,62,71,39,32,55,45,79,46,76,47,66,57,85,53,80,57,72,77,72,43,96,86,61,83,82,79,88,39,84,92,41,43,47,76,46,74,48,92,45,52,50,65,86,74,44,91,38,61,89,41,92,92,53,81,71,80,82,72,79,62,78,84,56,84,84,78,76,80,62,88,97,57,53,72,70,58,48,50,59,55,68,71,52,72,95,40,69,86,80,35,58,66,74,56,40,48,52,68,68,55,75,72,68,75,74,75,87,66,78,86,69,76,84,77,79,81,75,89,72,84,87,79,129